Protein AF-A0A351H661-F1 (afdb_monomer_lite)

Foldseek 3Di:
DLVVLLVVCLVCLLVLLVCVVVVDDPVVVLVVSLVVQLVVLVVVLVVCCVVVVVVVCQCPPCPHPCVVPDPDPDDDDDDDPVVVVVSVVSSVVSSVSSSVSSVVVSPDHSVVSNDDDDPDDDDDDPCVPDPVLVVDDPVVNVVVVVCVSCVVVNVVVVCVVVVVVCVVCVVVVVVVVVVVVVCCVVVNVVPDPDDDDDDPPDDPVNVVVVCVVVVDDDDDDDDDDPDD

Radius of gyration: 32.1 Å; chains: 1; bounding box: 62×50×89 Å

Structure (mmCIF, N/CA/C/O backbone):
data_AF-A0A351H661-F1
#
_entry.id   AF-A0A351H661-F1
#
loop_
_atom_site.group_PDB
_atom_site.id
_atom_site.type_symbol
_atom_site.label_atom_id
_atom_site.label_alt_id
_atom_site.label_comp_id
_atom_site.label_asym_id
_atom_site.label_entity_id
_atom_site.label_seq_id
_atom_site.pdbx_PDB_ins_code
_atom_site.Cartn_x
_atom_site.Cartn_y
_atom_site.Cartn_z
_atom_site.occupancy
_atom_site.B_iso_or_equiv
_atom_site.auth_seq_id
_atom_site.auth_comp_id
_atom_site.auth_asym_id
_atom_site.auth_atom_id
_atom_site.pdbx_PDB_model_num
ATOM 1 N N . MET A 1 1 ? -5.269 0.370 7.945 1.00 73.12 1 MET A N 1
ATOM 2 C CA . MET A 1 1 ? -6.307 1.104 8.710 1.00 73.12 1 MET A CA 1
ATOM 3 C C . MET A 1 1 ? -6.992 0.280 9.794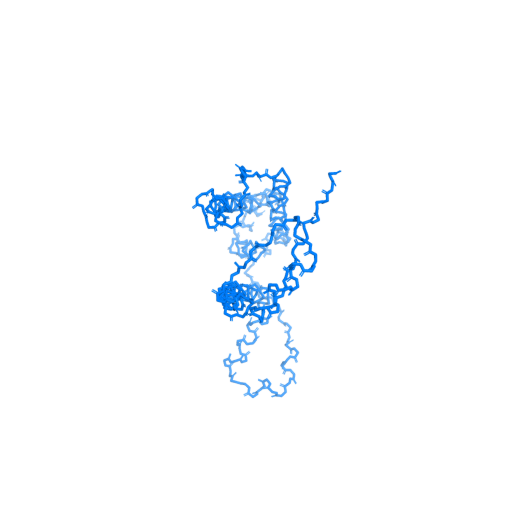 1.00 73.12 1 MET A C 1
ATOM 5 O O . MET A 1 1 ? -7.023 0.756 10.919 1.00 73.12 1 MET A O 1
ATOM 9 N N . VAL A 1 2 ? -7.521 -0.919 9.503 1.00 76.25 2 VAL A N 1
ATOM 10 C CA . VAL A 1 2 ? -8.306 -1.725 10.471 1.00 76.25 2 VAL A CA 1
ATOM 11 C C . VAL A 1 2 ? -7.595 -1.917 11.813 1.00 76.25 2 VAL A C 1
ATOM 13 O O . VAL A 1 2 ? -8.147 -1.603 12.859 1.00 76.25 2 VAL A O 1
ATOM 16 N N . THR A 1 3 ? -6.348 -2.386 11.793 1.00 81.00 3 THR A N 1
ATOM 17 C CA . THR A 1 3 ? -5.556 -2.655 13.004 1.00 81.00 3 THR A CA 1
ATOM 18 C C . THR A 1 3 ? -5.261 -1.388 13.805 1.00 81.00 3 THR A C 1
ATOM 20 O O . THR A 1 3 ? -5.405 -1.388 15.026 1.00 81.00 3 THR A O 1
ATOM 23 N N . THR A 1 4 ? -4.893 -0.296 13.132 1.00 83.94 4 THR A N 1
ATOM 24 C CA . THR A 1 4 ? -4.601 0.998 13.764 1.00 83.94 4 THR A CA 1
ATOM 25 C C . THR A 1 4 ? -5.845 1.614 14.394 1.00 83.94 4 THR A C 1
ATOM 27 O O . THR A 1 4 ? -5.800 1.988 15.563 1.00 83.94 4 THR A O 1
ATOM 30 N N . MET A 1 5 ? -6.960 1.660 13.658 1.00 82.56 5 MET A N 1
ATOM 31 C CA . MET A 1 5 ? -8.230 2.197 14.155 1.00 82.56 5 MET A CA 1
ATOM 32 C C . MET A 1 5 ? -8.756 1.361 15.314 1.00 82.56 5 MET A C 1
ATOM 34 O O . MET A 1 5 ? -9.083 1.921 16.351 1.00 82.56 5 MET A O 1
ATOM 38 N N . HIS A 1 6 ? -8.719 0.031 15.199 1.00 80.38 6 HIS A N 1
ATOM 39 C CA . HIS A 1 6 ? -9.067 -0.872 16.295 1.00 80.38 6 HIS A CA 1
ATOM 40 C C . HIS A 1 6 ? -8.193 -0.642 17.537 1.00 80.38 6 HIS A C 1
ATOM 42 O O . HIS A 1 6 ? -8.681 -0.724 18.662 1.00 80.38 6 HIS A O 1
ATOM 48 N N . ARG A 1 7 ? -6.889 -0.378 17.373 1.00 81.56 7 ARG A N 1
ATOM 49 C CA . ARG A 1 7 ? -5.994 -0.093 18.504 1.00 81.56 7 ARG A CA 1
ATOM 50 C C . ARG A 1 7 ? -6.305 1.260 19.143 1.00 81.56 7 ARG A C 1
ATOM 52 O O . ARG A 1 7 ? -6.274 1.350 20.365 1.00 81.56 7 ARG A O 1
ATOM 59 N N . LEU A 1 8 ? -6.591 2.282 18.337 1.00 84.50 8 LEU A N 1
ATOM 60 C CA . LEU A 1 8 ? -6.957 3.619 18.808 1.00 84.50 8 LEU A CA 1
ATOM 61 C C . LEU A 1 8 ? -8.250 3.565 19.631 1.00 84.50 8 LEU A C 1
ATOM 63 O O . LEU A 1 8 ? -8.256 3.943 20.797 1.00 84.50 8 LEU A O 1
ATOM 67 N N . THR A 1 9 ? -9.306 2.970 19.078 1.00 79.25 9 THR A N 1
ATOM 68 C CA . THR A 1 9 ? -10.595 2.833 19.768 1.00 79.25 9 THR A CA 1
ATOM 69 C C . THR A 1 9 ? -10.528 1.907 20.980 1.00 79.25 9 THR A C 1
ATOM 71 O O . THR A 1 9 ? -11.265 2.109 21.938 1.00 79.25 9 THR A O 1
ATOM 74 N N . ALA A 1 10 ? -9.642 0.902 20.981 1.00 80.56 10 ALA A N 1
ATOM 75 C CA . ALA A 1 10 ? -9.405 0.074 22.164 1.00 80.56 10 ALA A CA 1
ATOM 76 C C . ALA A 1 10 ? -8.718 0.854 23.296 1.00 80.56 10 ALA A C 1
ATOM 78 O O . ALA A 1 10 ? -9.047 0.637 24.460 1.00 80.56 10 ALA A O 1
ATOM 79 N N . LYS A 1 11 ? -7.781 1.756 22.968 1.00 84.62 11 LYS A N 1
ATOM 80 C CA . LYS A 1 11 ? -7.125 2.629 23.954 1.00 84.62 11 LYS A CA 1
ATOM 81 C C . LYS A 1 11 ? -8.099 3.648 24.543 1.00 84.62 11 LYS A C 1
ATOM 83 O O . LYS A 1 11 ? -8.102 3.853 25.748 1.00 84.62 11 LYS A O 1
ATOM 88 N N . GLU A 1 12 ? -8.958 4.222 23.710 1.00 85.31 12 GLU A N 1
ATOM 89 C CA . GLU A 1 12 ? -9.943 5.236 24.114 1.00 85.31 12 GLU A CA 1
ATOM 90 C C . GLU A 1 12 ? -11.306 4.636 24.495 1.00 85.31 12 GLU A C 1
ATOM 92 O O . GLU A 1 12 ? -12.313 5.335 24.604 1.00 85.31 12 GLU A O 1
ATOM 97 N N . LYS A 1 13 ? -11.364 3.321 24.738 1.00 83.31 13 LYS A N 1
ATOM 98 C CA . LYS A 1 13 ? -12.604 2.600 25.061 1.00 83.31 13 LYS A CA 1
ATOM 99 C C . LYS A 1 13 ? -13.326 3.201 26.275 1.00 83.31 13 LYS A C 1
ATOM 101 O O . LYS A 1 13 ? -14.553 3.296 26.270 1.00 83.31 13 LYS A O 1
ATOM 106 N N . THR A 1 14 ? -12.575 3.633 27.288 1.00 83.38 14 THR A N 1
ATOM 107 C CA . THR A 1 14 ? -13.109 4.286 28.493 1.00 83.38 14 THR A CA 1
ATOM 108 C C . THR A 1 14 ? -13.746 5.637 28.173 1.00 83.38 14 THR A C 1
ATOM 110 O O . THR A 1 14 ? -14.872 5.877 28.594 1.00 83.38 14 THR A O 1
ATOM 113 N N . GLN A 1 15 ? -13.091 6.472 27.360 1.00 85.69 15 GLN A N 1
ATOM 114 C CA . GLN A 1 15 ? -13.620 7.765 26.901 1.00 85.69 15 GLN A CA 1
ATOM 115 C C . GLN A 1 15 ? -14.884 7.595 26.044 1.00 85.69 15 GLN A C 1
ATOM 117 O O . GLN A 1 15 ? -15.864 8.320 26.195 1.00 85.69 15 GLN A O 1
ATOM 122 N N . ILE A 1 16 ? -14.916 6.582 25.175 1.00 85.50 16 ILE A N 1
ATOM 123 C CA . ILE A 1 16 ? -16.121 6.239 24.407 1.00 85.50 16 ILE A CA 1
ATOM 124 C C . ILE A 1 16 ? -17.261 5.815 25.349 1.00 85.50 16 ILE A C 1
ATOM 126 O O . ILE A 1 16 ? -18.422 6.162 25.119 1.00 85.50 16 ILE A O 1
ATOM 130 N N . GLY A 1 17 ? -16.941 5.073 26.413 1.00 84.31 17 GLY A N 1
ATOM 131 C CA . GLY A 1 17 ? -17.889 4.657 27.446 1.00 84.31 17 GLY A CA 1
ATOM 132 C C . GLY A 1 17 ? -18.476 5.827 28.236 1.00 84.31 17 GLY A C 1
ATOM 133 O O . GLY A 1 17 ? -19.692 5.874 28.418 1.00 84.31 17 GLY A O 1
ATOM 134 N N . THR A 1 18 ? -17.651 6.798 28.636 1.00 87.31 18 THR A N 1
ATOM 135 C CA . THR A 1 18 ? -18.116 8.002 29.344 1.00 87.31 18 THR A CA 1
ATOM 136 C C . THR A 1 18 ? -18.993 8.877 28.453 1.00 87.31 18 THR A C 1
ATOM 138 O O . THR A 1 18 ? -20.062 9.301 28.882 1.00 87.31 18 THR A O 1
ATOM 141 N N . LEU A 1 19 ? -18.627 9.070 27.180 1.00 87.38 19 LEU A N 1
ATOM 142 C CA . LEU A 1 19 ? -19.461 9.796 26.215 1.00 87.38 19 LEU A CA 1
ATOM 143 C C . LEU A 1 19 ? -20.825 9.119 26.008 1.00 87.38 19 LEU A C 1
ATOM 145 O O . LEU A 1 19 ? -21.852 9.795 25.964 1.00 87.38 19 LEU A O 1
ATOM 149 N N . LYS A 1 20 ? -20.869 7.783 25.922 1.00 85.75 20 LYS A N 1
ATOM 150 C CA . LYS A 1 20 ? -22.145 7.051 25.872 1.00 85.75 20 LYS A CA 1
ATOM 151 C C . LYS A 1 20 ? -22.964 7.231 27.155 1.00 85.75 20 LYS A C 1
ATOM 153 O O . LYS A 1 20 ? -24.177 7.386 27.059 1.00 85.75 20 LYS A O 1
ATOM 158 N N . ALA A 1 21 ? -22.323 7.225 28.327 1.00 85.62 21 ALA A N 1
ATOM 159 C CA . ALA A 1 21 ? -22.991 7.428 29.616 1.00 85.62 21 ALA A CA 1
ATOM 160 C C . ALA A 1 21 ? -23.582 8.843 29.759 1.00 85.62 21 ALA A C 1
ATOM 162 O O . ALA A 1 21 ? -24.661 9.000 30.316 1.00 85.62 21 ALA A O 1
ATOM 163 N N . LEU A 1 22 ? -22.932 9.850 29.169 1.00 87.94 22 LEU A N 1
ATOM 164 C CA . LEU A 1 22 ? -23.426 11.230 29.077 1.00 87.94 22 LEU A CA 1
ATOM 165 C C . LEU A 1 22 ? -24.569 11.418 28.054 1.00 87.94 22 LEU A C 1
ATOM 167 O O . LEU A 1 22 ? -25.022 12.538 27.838 1.00 87.94 22 LEU A O 1
ATOM 171 N N . GLY A 1 23 ? -25.034 10.352 27.390 1.00 86.06 23 GLY A N 1
ATOM 172 C CA . GLY A 1 23 ? -26.170 10.406 26.461 1.00 86.06 23 GLY A CA 1
ATOM 173 C C . GLY A 1 23 ? -25.817 10.780 25.017 1.00 86.06 23 GLY A C 1
ATOM 174 O O . GLY A 1 23 ? -26.710 11.044 24.205 1.00 86.06 23 GLY A O 1
ATOM 175 N N . PHE A 1 24 ? -24.535 10.784 24.633 1.00 87.50 24 PHE A N 1
ATOM 176 C CA . PHE A 1 24 ? -24.161 11.046 23.243 1.00 87.50 24 PHE A CA 1
ATOM 177 C C . PHE A 1 24 ? -24.613 9.917 22.304 1.00 87.50 24 PHE A C 1
ATOM 179 O O . PHE A 1 24 ? -24.328 8.737 22.506 1.00 87.50 24 PHE A O 1
ATOM 186 N N . LYS A 1 25 ? -25.266 10.290 21.194 1.00 86.44 25 LYS A N 1
ATOM 187 C CA . LYS A 1 25 ? -25.684 9.338 20.152 1.00 86.44 25 LYS A CA 1
ATOM 188 C C . LYS A 1 25 ? -24.466 8.655 19.516 1.00 86.44 25 LYS A C 1
ATOM 190 O O . LYS A 1 25 ? -23.540 9.331 19.061 1.00 86.44 25 LYS A O 1
ATOM 195 N N . ASN A 1 26 ? -24.542 7.334 19.326 1.00 83.75 26 ASN A N 1
ATOM 196 C CA . ASN A 1 26 ? -23.504 6.525 18.664 1.00 83.75 26 ASN A CA 1
ATOM 197 C C . ASN A 1 26 ? -23.056 7.092 17.303 1.00 83.75 26 ASN A C 1
ATOM 199 O O . ASN A 1 26 ? -21.885 6.990 16.951 1.00 83.75 26 ASN A O 1
ATOM 203 N N . ARG A 1 27 ? -23.962 7.729 16.543 1.00 86.31 27 ARG A N 1
ATOM 204 C CA . ARG A 1 27 ? -23.646 8.345 15.241 1.00 86.31 27 ARG A CA 1
ATOM 205 C C . ARG A 1 27 ? -22.672 9.525 15.358 1.00 86.31 27 ARG A C 1
ATOM 207 O O . ARG A 1 27 ? -21.851 9.704 14.463 1.00 86.31 27 ARG A O 1
ATOM 214 N N . ARG A 1 28 ? -22.736 10.313 16.440 1.00 87.56 28 ARG A N 1
ATOM 215 C CA . ARG A 1 28 ? -21.825 11.451 16.658 1.00 87.56 28 ARG A CA 1
ATOM 216 C C . ARG A 1 28 ? -20.415 10.958 16.979 1.00 87.56 28 ARG A C 1
ATOM 218 O O . ARG A 1 28 ? -19.464 11.424 16.361 1.00 87.56 28 ARG A O 1
ATOM 225 N N . ILE A 1 29 ? -20.311 9.956 17.853 1.00 86.06 29 ILE A N 1
ATOM 226 C CA . ILE A 1 29 ? -19.042 9.295 18.192 1.00 86.06 29 ILE A CA 1
ATOM 227 C C . ILE A 1 29 ? -18.433 8.662 16.932 1.00 86.06 29 ILE A C 1
ATOM 229 O O . ILE A 1 29 ? -17.284 8.920 16.591 1.00 86.06 29 ILE A O 1
ATOM 233 N N . LEU A 1 30 ? -19.232 7.911 16.169 1.00 87.19 30 LEU A N 1
ATOM 234 C CA . LEU A 1 30 ? -18.791 7.278 14.926 1.00 87.19 30 LEU A CA 1
ATOM 235 C C . LEU A 1 30 ? -18.264 8.291 13.899 1.00 87.19 30 LEU A C 1
ATOM 237 O O . LEU A 1 30 ? -17.230 8.038 13.286 1.00 87.19 30 LEU A O 1
ATOM 241 N N . ARG A 1 31 ? -18.931 9.442 13.729 1.00 88.56 31 ARG A N 1
ATOM 242 C CA . ARG A 1 31 ? -18.478 10.506 12.816 1.00 88.56 31 ARG A CA 1
ATOM 243 C C . ARG A 1 31 ? -17.127 11.085 13.244 1.00 88.56 31 ARG A C 1
ATOM 245 O O . ARG A 1 31 ? -16.269 11.241 12.386 1.00 88.56 31 ARG A O 1
ATOM 252 N N . HIS A 1 32 ? -16.931 11.338 14.538 1.00 89.00 32 HIS A N 1
ATOM 253 C CA . HIS A 1 32 ? -15.673 11.867 15.075 1.00 89.00 32 HIS A CA 1
ATOM 254 C C . HIS A 1 32 ? -14.493 10.907 14.845 1.00 89.00 32 HIS A C 1
ATOM 256 O O . HIS A 1 32 ? -13.457 11.287 14.302 1.00 89.00 32 HIS A O 1
ATOM 262 N N . TYR A 1 33 ? -14.674 9.621 15.145 1.00 85.38 33 TYR A N 1
ATOM 263 C CA . TYR A 1 33 ? -13.626 8.626 14.905 1.00 85.38 33 TYR A CA 1
ATOM 264 C C . TYR A 1 33 ? -13.387 8.347 13.414 1.00 85.38 33 TYR A C 1
ATOM 266 O O . TYR A 1 33 ? -12.253 8.122 12.997 1.00 85.38 33 TYR A O 1
ATOM 274 N N . THR A 1 34 ? -14.429 8.415 12.582 1.00 86.75 34 THR A N 1
ATOM 275 C CA . THR A 1 34 ? -14.283 8.255 11.125 1.00 86.75 34 THR A CA 1
ATOM 276 C C . THR A 1 34 ? -13.572 9.457 10.491 1.00 86.75 34 THR A C 1
ATOM 278 O O . THR A 1 34 ? -12.811 9.268 9.543 1.00 86.75 34 THR A O 1
ATOM 281 N N . SER A 1 35 ? -13.732 10.680 11.023 1.00 87.88 35 SER A N 1
ATOM 282 C CA . SER A 1 35 ? -12.999 11.849 10.511 1.00 87.88 35 SER A CA 1
ATOM 283 C C . SER A 1 35 ? -11.484 11.738 10.685 1.00 87.88 35 SER A C 1
ATOM 285 O O . SER A 1 35 ? -10.756 12.208 9.814 1.00 87.88 35 SER A O 1
ATOM 287 N N . TYR A 1 36 ? -10.993 11.042 11.719 1.00 87.38 36 TYR A N 1
ATOM 288 C CA . TYR A 1 36 ? -9.559 10.746 11.835 1.00 87.38 36 TYR A CA 1
ATOM 289 C C . TYR A 1 36 ? -9.061 9.886 10.672 1.00 87.38 36 TYR A C 1
ATOM 291 O O . TYR A 1 36 ? -8.030 10.190 10.075 1.00 87.38 36 TYR A O 1
ATOM 299 N N . ALA A 1 37 ? -9.804 8.835 10.310 1.00 86.25 37 ALA A N 1
ATOM 300 C CA . ALA A 1 37 ? -9.464 8.004 9.157 1.00 86.25 37 ALA A CA 1
ATOM 301 C C . ALA A 1 37 ? -9.456 8.825 7.858 1.00 86.25 37 ALA A C 1
ATOM 303 O O . ALA A 1 37 ? -8.543 8.685 7.048 1.00 86.25 37 ALA A O 1
ATOM 304 N N . PHE A 1 38 ? -10.430 9.719 7.685 1.00 89.25 38 PHE A N 1
ATOM 305 C CA . PHE A 1 38 ? -10.513 10.585 6.511 1.00 89.25 38 PHE A CA 1
ATOM 306 C C . PHE A 1 38 ? -9.339 11.562 6.401 1.00 89.25 38 PHE A C 1
ATOM 308 O O . PHE A 1 38 ? -8.723 11.630 5.341 1.00 89.25 38 PHE A O 1
ATOM 315 N N . MET A 1 39 ? -8.971 12.256 7.486 1.00 90.56 39 MET A N 1
ATOM 316 C CA . MET A 1 39 ? -7.829 13.179 7.460 1.00 90.56 39 MET A CA 1
ATOM 317 C C . MET A 1 39 ? -6.519 12.462 7.135 1.00 90.56 39 MET A C 1
ATOM 319 O O . MET A 1 39 ? -5.754 12.942 6.304 1.00 90.56 39 MET A O 1
ATOM 323 N N . ILE A 1 40 ? -6.283 11.290 7.734 1.00 89.12 40 ILE A N 1
ATOM 324 C CA . ILE A 1 40 ? -5.094 10.479 7.435 1.00 89.12 40 ILE A CA 1
ATOM 325 C C . ILE A 1 40 ? -5.093 10.046 5.962 1.00 89.12 40 ILE A C 1
ATOM 327 O O . ILE A 1 40 ? -4.041 10.048 5.328 1.00 89.12 40 ILE A O 1
ATOM 331 N N . GLY A 1 41 ? -6.263 9.700 5.411 1.00 88.88 41 GLY A N 1
ATOM 332 C CA . GLY A 1 41 ? -6.422 9.384 3.993 1.00 88.88 41 GLY A CA 1
ATOM 333 C C . GLY A 1 41 ? -6.016 10.549 3.090 1.00 88.88 41 GLY A C 1
ATOM 334 O O . GLY A 1 41 ? -5.180 10.362 2.215 1.00 88.88 41 GLY A O 1
ATOM 335 N N . ILE A 1 42 ? -6.537 11.753 3.346 1.00 91.31 42 ILE A N 1
ATOM 336 C CA . ILE A 1 42 ? -6.218 12.955 2.558 1.00 91.31 42 ILE A CA 1
ATOM 337 C C . ILE A 1 42 ? -4.724 13.281 2.614 1.00 91.31 42 ILE A C 1
ATOM 339 O O . ILE A 1 42 ? -4.105 13.474 1.571 1.00 91.31 42 ILE A O 1
ATOM 343 N N . LEU A 1 43 ? -4.140 13.323 3.815 1.00 92.88 43 LEU A N 1
ATOM 344 C CA . LEU A 1 43 ? -2.715 13.612 3.996 1.00 92.88 43 LEU A CA 1
ATOM 345 C C . LEU A 1 43 ? -1.836 12.582 3.281 1.00 92.88 43 LEU A C 1
ATOM 347 O O . LEU A 1 43 ? -0.889 12.953 2.592 1.00 92.88 43 LEU A O 1
ATOM 351 N N . GLY A 1 44 ? -2.173 11.295 3.402 1.00 90.19 44 GLY A N 1
ATOM 352 C CA . GLY A 1 44 ? -1.456 10.225 2.713 1.00 90.19 44 GLY A CA 1
ATOM 353 C C . GLY A 1 44 ? -1.538 10.353 1.193 1.00 90.19 44 GLY A C 1
ATOM 354 O O . GLY A 1 44 ? -0.523 10.215 0.515 1.00 90.19 44 GLY A O 1
ATOM 355 N N . THR A 1 45 ? -2.719 10.669 0.655 1.00 90.12 45 THR A N 1
ATOM 356 C CA . THR A 1 45 ? -2.900 10.898 -0.782 1.00 90.12 45 THR A CA 1
ATOM 357 C C . THR A 1 45 ? -2.117 12.119 -1.261 1.00 90.12 45 THR A C 1
ATOM 359 O O . THR A 1 45 ? -1.424 12.019 -2.266 1.00 90.12 45 THR A O 1
ATOM 362 N N . ALA A 1 46 ? -2.154 13.240 -0.536 1.00 91.31 46 ALA A N 1
ATOM 363 C CA . ALA A 1 46 ? -1.419 14.451 -0.906 1.00 91.31 46 ALA A CA 1
ATOM 364 C C . ALA A 1 46 ? 0.100 14.210 -0.974 1.00 91.31 46 ALA A C 1
ATOM 366 O O . ALA A 1 46 ? 0.738 14.550 -1.969 1.00 91.31 46 ALA A O 1
ATOM 367 N N . ILE A 1 47 ? 0.667 13.555 0.046 1.00 93.88 47 ILE A N 1
ATOM 368 C CA . ILE A 1 47 ? 2.095 13.204 0.074 1.00 93.88 47 ILE A CA 1
ATOM 369 C C . ILE A 1 47 ? 2.429 12.202 -1.039 1.00 93.88 47 ILE A C 1
ATOM 371 O O . ILE A 1 47 ? 3.445 12.346 -1.715 1.00 93.88 47 ILE A O 1
ATOM 375 N N . GLY A 1 48 ? 1.562 11.210 -1.263 1.00 90.19 48 GLY A N 1
ATOM 376 C CA . GLY A 1 48 ? 1.739 10.210 -2.315 1.00 90.19 48 GLY A CA 1
ATOM 377 C C . GLY A 1 48 ? 1.757 10.813 -3.720 1.00 90.19 48 GLY A C 1
ATOM 378 O O . GLY A 1 48 ? 2.610 10.442 -4.520 1.00 90.19 48 GLY A O 1
ATOM 379 N N . ILE A 1 49 ? 0.870 11.772 -4.006 1.00 88.88 49 ILE A N 1
ATOM 380 C CA . ILE A 1 49 ? 0.861 12.509 -5.279 1.00 88.88 49 ILE A CA 1
ATOM 381 C C . ILE A 1 49 ? 2.154 13.306 -5.426 1.00 88.88 49 ILE A C 1
ATOM 383 O O . ILE A 1 49 ? 2.795 13.221 -6.470 1.00 88.88 49 ILE A O 1
ATOM 387 N N . GLY A 1 50 ? 2.553 14.045 -4.386 1.00 89.88 50 GLY A N 1
ATOM 388 C CA . GLY A 1 50 ? 3.769 14.854 -4.426 1.00 89.88 50 GLY A CA 1
ATOM 389 C C . GLY A 1 50 ? 5.005 14.013 -4.743 1.00 89.88 50 GLY A C 1
ATOM 390 O O . GLY A 1 50 ? 5.749 14.330 -5.669 1.00 89.88 50 GLY A O 1
ATOM 391 N N . LEU A 1 51 ? 5.189 12.894 -4.037 1.00 91.25 51 LEU A N 1
ATOM 392 C CA . LEU A 1 51 ? 6.311 11.985 -4.279 1.00 91.25 51 LEU A CA 1
ATOM 393 C C . LEU A 1 51 ? 6.207 11.277 -5.635 1.00 91.25 51 LEU A C 1
ATOM 395 O O . LEU A 1 51 ? 7.191 11.228 -6.368 1.00 91.25 51 LEU A O 1
ATOM 399 N N . GLY A 1 52 ? 5.028 10.767 -5.994 1.00 87.12 52 GLY A N 1
ATOM 400 C CA . GLY A 1 52 ? 4.815 10.053 -7.254 1.00 87.12 52 GLY A CA 1
ATOM 401 C C . GLY A 1 52 ? 5.060 10.933 -8.478 1.00 87.12 52 GLY A C 1
ATOM 402 O O . GLY A 1 52 ? 5.765 10.521 -9.395 1.00 87.12 52 GLY A O 1
ATOM 403 N N . TYR A 1 53 ? 4.546 12.165 -8.467 1.00 85.50 53 TYR A N 1
ATOM 404 C CA . TYR A 1 53 ? 4.769 13.123 -9.548 1.00 85.50 53 TYR A CA 1
ATOM 405 C C . TYR A 1 53 ? 6.235 13.562 -9.622 1.00 85.50 53 TYR A C 1
ATOM 407 O O . TYR A 1 53 ? 6.786 13.649 -10.713 1.00 85.50 53 TYR A O 1
ATOM 415 N N . SER A 1 54 ? 6.891 13.768 -8.475 1.00 85.75 54 SER A N 1
ATOM 416 C CA . SER A 1 54 ? 8.316 14.131 -8.433 1.00 85.75 54 SER A CA 1
ATOM 417 C C . SER A 1 54 ? 9.202 13.040 -9.042 1.00 85.75 54 SER A C 1
ATOM 419 O O . SER A 1 54 ? 10.085 13.339 -9.842 1.00 85.75 54 SER A O 1
ATOM 421 N N . VAL A 1 55 ? 8.941 11.770 -8.713 1.00 84.81 55 VAL A N 1
ATOM 422 C CA . VAL A 1 55 ? 9.674 10.626 -9.280 1.00 84.81 55 VAL A CA 1
ATOM 423 C C . VAL A 1 55 ? 9.382 10.474 -10.773 1.00 84.81 55 VAL A C 1
ATOM 425 O O . VAL A 1 55 ? 10.309 10.295 -11.559 1.00 84.81 55 VAL A O 1
ATOM 428 N N . ALA A 1 56 ? 8.116 10.585 -11.182 1.00 80.56 56 ALA A N 1
ATOM 429 C CA . ALA A 1 56 ? 7.739 10.496 -12.590 1.00 80.56 56 ALA A CA 1
ATOM 430 C C . ALA A 1 56 ? 8.392 11.608 -13.423 1.00 80.56 56 ALA A C 1
ATOM 432 O O . ALA A 1 56 ? 8.934 11.335 -14.491 1.00 80.56 56 ALA A O 1
ATOM 433 N N . TYR A 1 57 ? 8.411 12.839 -12.906 1.00 80.06 57 TYR A N 1
ATOM 434 C CA . TYR A 1 57 ? 9.094 13.961 -13.542 1.00 80.06 57 TYR A CA 1
ATOM 435 C C . TYR A 1 57 ? 10.600 13.714 -13.664 1.00 80.06 57 TYR A C 1
ATOM 437 O O . TYR A 1 57 ? 11.170 13.999 -14.708 1.00 80.06 57 TYR A O 1
ATOM 445 N N . PHE A 1 58 ? 11.245 13.144 -12.642 1.00 77.69 58 PHE A N 1
ATOM 446 C CA . PHE A 1 58 ? 12.674 12.829 -12.693 1.00 77.69 58 PHE A CA 1
ATOM 447 C C . PHE A 1 58 ? 13.019 11.802 -13.786 1.00 77.69 58 PHE A C 1
ATOM 449 O O . PHE A 1 58 ? 14.033 11.945 -14.462 1.00 77.69 58 PHE A O 1
ATOM 456 N N . ILE A 1 59 ? 12.168 10.790 -13.983 1.00 73.56 59 ILE A N 1
ATOM 457 C CA . ILE A 1 59 ? 12.389 9.723 -14.975 1.00 73.56 59 ILE A CA 1
ATOM 458 C C . ILE A 1 59 ? 12.063 10.191 -16.403 1.00 73.56 59 ILE A C 1
ATOM 460 O O . ILE A 1 59 ? 12.816 9.891 -17.326 1.00 73.56 59 ILE A O 1
ATOM 464 N N . MET A 1 60 ? 10.947 10.906 -16.592 1.00 68.75 60 MET A N 1
ATOM 465 C CA . MET A 1 60 ? 10.432 11.320 -17.910 1.00 68.75 60 MET A CA 1
ATOM 466 C C . MET A 1 60 ? 10.908 12.706 -18.373 1.00 68.75 60 MET A C 1
ATOM 468 O O . MET A 1 60 ? 10.435 13.197 -19.396 1.00 68.75 60 MET A O 1
ATOM 472 N N . ASN A 1 61 ? 11.804 13.370 -17.641 1.00 66.19 61 ASN A N 1
ATOM 473 C CA . ASN A 1 61 ? 12.375 14.637 -18.096 1.00 66.19 61 ASN A CA 1
ATOM 474 C C . ASN A 1 61 ? 13.117 14.419 -19.437 1.00 66.19 61 ASN A C 1
ATOM 476 O O . ASN A 1 61 ? 13.833 13.425 -19.547 1.00 66.19 61 ASN A O 1
ATOM 480 N N . PRO A 1 62 ? 13.010 15.327 -20.428 1.00 58.28 62 PRO A N 1
ATOM 481 C CA . PRO A 1 62 ? 13.827 15.299 -21.648 1.00 58.28 62 PRO A CA 1
ATOM 482 C C . PRO A 1 62 ? 15.341 15.158 -21.408 1.00 58.28 62 PRO A C 1
ATOM 484 O O . PRO A 1 62 ? 16.036 14.561 -22.219 1.00 58.28 62 PRO A O 1
ATOM 487 N N . ASN A 1 63 ? 15.842 15.639 -20.263 1.00 57.69 63 ASN A N 1
ATOM 488 C CA . ASN A 1 63 ? 17.238 15.470 -19.826 1.00 57.69 63 ASN A CA 1
ATOM 489 C C . ASN A 1 63 ? 17.451 14.272 -18.869 1.00 57.69 63 ASN A C 1
ATOM 491 O O . ASN A 1 63 ? 18.487 14.170 -18.213 1.00 57.69 63 ASN A O 1
ATOM 495 N N . GLY A 1 64 ? 16.437 13.426 -18.690 1.00 59.28 64 GLY A N 1
ATOM 496 C CA . GLY A 1 64 ? 16.438 12.269 -17.798 1.00 59.28 64 GLY A CA 1
ATOM 497 C C . GLY A 1 64 ? 16.985 11.004 -18.460 1.00 59.28 64 GLY A C 1
ATOM 498 O O . GLY A 1 64 ? 17.282 10.965 -19.651 1.00 59.28 64 GLY A O 1
ATOM 499 N N . THR A 1 65 ? 17.073 9.926 -17.681 1.00 58.38 65 THR A N 1
ATOM 500 C CA . THR A 1 65 ? 17.654 8.632 -18.086 1.00 58.38 65 THR A CA 1
ATOM 501 C C . THR A 1 65 ? 16.955 7.941 -19.259 1.00 58.38 65 THR A C 1
ATOM 503 O O . THR A 1 65 ? 17.561 7.078 -19.885 1.00 58.38 65 THR A O 1
ATOM 506 N N . MET A 1 66 ? 15.699 8.285 -19.560 1.00 58.91 66 MET A N 1
ATOM 507 C CA . MET A 1 66 ? 14.953 7.716 -20.692 1.00 58.91 66 MET A CA 1
ATOM 508 C C . MET A 1 66 ? 15.043 8.552 -21.976 1.00 58.91 66 MET A C 1
ATOM 510 O O . MET A 1 66 ? 14.808 8.006 -23.051 1.00 58.91 66 MET A O 1
ATOM 514 N N . GLY A 1 67 ? 15.436 9.831 -21.892 1.00 56.31 67 GLY A N 1
ATOM 515 C CA . GLY A 1 67 ? 15.618 10.697 -23.067 1.00 56.31 67 GLY A CA 1
ATOM 516 C C . GLY A 1 67 ? 16.754 10.237 -23.988 1.00 56.31 67 GLY A C 1
ATOM 517 O O . GLY A 1 67 ? 16.749 10.530 -25.174 1.00 56.31 67 GLY A O 1
ATOM 518 N N . THR A 1 68 ? 17.695 9.446 -23.466 1.00 58.50 68 THR A N 1
ATOM 519 C CA . THR A 1 68 ? 18.765 8.800 -24.243 1.00 58.50 68 THR A CA 1
ATOM 520 C C . THR A 1 68 ? 18.332 7.533 -24.985 1.00 58.50 68 THR A C 1
ATOM 522 O O . THR A 1 68 ? 19.057 7.094 -25.870 1.00 58.50 68 THR A O 1
ATOM 525 N N . TYR A 1 69 ? 17.198 6.918 -24.622 1.00 58.81 69 TYR A N 1
ATOM 526 C CA . TYR A 1 69 ? 16.736 5.648 -25.210 1.00 58.81 69 TYR A CA 1
ATOM 527 C C . TYR A 1 69 ? 15.524 5.808 -26.134 1.00 58.81 69 TYR A C 1
ATOM 529 O O . TYR A 1 69 ? 15.366 5.016 -27.059 1.00 58.81 69 TYR A O 1
ATOM 537 N N . PHE A 1 70 ? 14.671 6.808 -25.894 1.00 61.34 70 PHE A N 1
ATOM 538 C CA . PHE A 1 70 ? 13.481 7.070 -26.701 1.00 61.34 70 PHE A CA 1
ATOM 539 C C . PHE A 1 70 ? 13.566 8.446 -27.356 1.00 61.34 70 PHE A C 1
ATOM 541 O O . PHE A 1 70 ? 13.435 9.466 -26.682 1.00 61.34 70 PHE A O 1
ATOM 548 N N . ASP A 1 71 ? 13.728 8.462 -28.677 1.00 57.62 71 ASP A N 1
ATOM 549 C CA . ASP A 1 71 ? 13.701 9.685 -29.477 1.00 57.62 71 ASP A CA 1
ATOM 550 C C . ASP A 1 71 ? 12.240 10.043 -29.808 1.00 57.62 71 ASP A C 1
ATOM 552 O O . ASP A 1 71 ? 11.698 9.688 -30.855 1.00 57.62 71 ASP A O 1
ATOM 556 N N . MET A 1 72 ? 11.543 10.650 -28.841 1.00 58.12 72 MET A N 1
ATOM 557 C CA . MET A 1 72 ? 10.196 11.197 -29.036 1.00 58.12 72 MET A CA 1
ATOM 558 C C . MET A 1 72 ? 10.247 12.730 -28.979 1.00 58.12 72 MET A C 1
ATOM 560 O O . MET A 1 72 ? 10.655 13.281 -27.956 1.00 58.12 72 MET A O 1
ATOM 564 N N . PRO A 1 73 ? 9.774 13.441 -30.022 1.00 59.28 73 PRO A N 1
ATOM 565 C CA . PRO A 1 73 ? 9.969 14.887 -30.160 1.00 59.28 73 PRO A CA 1
ATOM 566 C C . PRO A 1 73 ? 9.238 15.730 -29.098 1.00 59.28 73 PRO A C 1
ATOM 568 O O . PRO A 1 73 ? 9.595 16.886 -28.876 1.00 59.28 73 PRO A O 1
ATOM 571 N N . TYR A 1 74 ? 8.221 15.179 -28.426 1.00 61.94 74 TYR A N 1
ATOM 572 C CA . TYR A 1 74 ? 7.505 15.836 -27.328 1.00 61.94 74 TYR A CA 1
ATOM 573 C C . TYR A 1 74 ? 6.819 14.801 -26.429 1.00 61.94 74 TYR A C 1
ATOM 575 O O . TYR A 1 74 ? 5.894 14.105 -26.848 1.00 61.94 74 TYR A O 1
ATOM 583 N N . TRP A 1 75 ? 7.226 14.738 -25.159 1.00 65.31 75 TRP A N 1
ATOM 584 C CA . TRP A 1 75 ? 6.553 13.937 -24.137 1.00 65.31 75 TRP A CA 1
ATOM 585 C C . TRP A 1 75 ? 6.226 14.794 -22.917 1.00 65.31 75 TRP A C 1
ATOM 587 O O . TRP A 1 75 ? 7.099 15.380 -22.280 1.00 65.31 75 TRP A O 1
ATOM 597 N N . HIS A 1 76 ? 4.936 14.874 -22.594 1.00 66.06 76 HIS A N 1
ATOM 598 C CA . HIS A 1 76 ? 4.437 15.589 -21.427 1.00 66.06 76 HIS A CA 1
ATOM 599 C C . HIS A 1 76 ? 3.822 14.600 -20.447 1.00 66.06 76 HIS A C 1
ATOM 601 O O . HIS A 1 76 ? 3.026 13.738 -20.825 1.00 66.06 76 HIS A O 1
ATOM 607 N N . LEU A 1 77 ? 4.154 14.758 -19.166 1.00 68.44 77 LEU A N 1
ATOM 608 C CA . LEU A 1 77 ? 3.558 13.971 -18.098 1.00 68.44 77 LEU A CA 1
ATOM 609 C C . LEU A 1 77 ? 2.080 14.362 -17.954 1.00 68.44 77 LEU A C 1
ATOM 611 O O . LEU A 1 77 ? 1.732 15.350 -17.311 1.00 68.44 77 LEU A O 1
ATOM 615 N N . LYS A 1 78 ? 1.197 13.596 -18.596 1.00 74.44 78 LYS A N 1
ATOM 616 C CA . LYS A 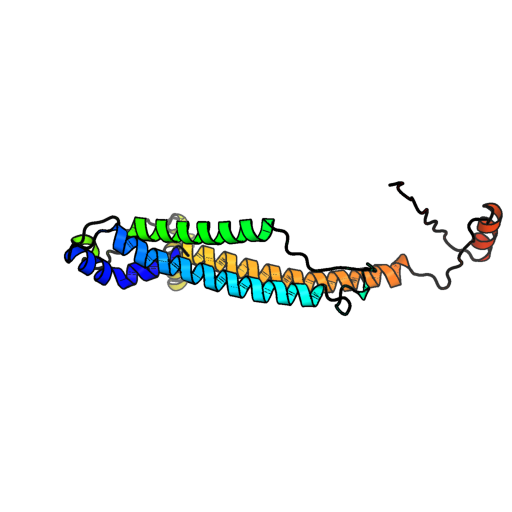1 78 ? -0.248 13.807 -18.528 1.00 74.44 78 LYS A CA 1
ATOM 617 C C . LYS A 1 78 ? -0.833 12.932 -17.432 1.00 74.44 78 LYS A C 1
ATOM 619 O O . LYS A 1 78 ? -0.705 11.714 -17.472 1.00 74.44 78 LYS A O 1
ATOM 624 N N . MET A 1 79 ? -1.529 13.548 -16.482 1.00 73.06 79 MET A N 1
ATOM 625 C CA . MET A 1 79 ? -2.326 12.819 -15.501 1.00 73.06 79 MET A CA 1
ATOM 626 C C . MET A 1 79 ? -3.713 12.534 -16.102 1.00 73.06 79 MET A C 1
ATOM 628 O O . MET A 1 79 ? -4.509 13.466 -16.248 1.00 73.06 79 MET A O 1
ATOM 632 N N . PRO A 1 80 ? -4.033 11.286 -16.493 1.00 80.19 80 PRO A N 1
ATOM 633 C CA . PRO A 1 80 ? -5.346 10.978 -17.043 1.00 80.19 80 PRO A CA 1
ATOM 634 C C . PRO A 1 80 ? -6.425 11.138 -15.963 1.00 80.19 80 PRO A C 1
ATOM 636 O O . PRO A 1 80 ? -6.211 10.803 -14.797 1.00 80.19 80 PRO A O 1
ATOM 639 N N . GLY A 1 81 ? -7.619 11.604 -16.346 1.00 82.06 81 GLY A N 1
ATOM 640 C CA . GLY A 1 81 ? -8.727 11.857 -15.409 1.00 82.06 81 GLY A CA 1
ATOM 641 C C . GLY A 1 81 ? -9.158 10.627 -14.593 1.00 82.06 81 GLY A C 1
ATOM 642 O O . GLY A 1 81 ? -9.624 10.765 -13.463 1.00 82.06 81 GLY A O 1
ATOM 643 N N . PHE A 1 82 ? -8.912 9.416 -15.105 1.00 87.44 82 PHE A N 1
ATOM 644 C CA . PHE A 1 82 ? -9.124 8.165 -14.372 1.00 87.44 82 PHE A CA 1
ATOM 645 C C . PHE A 1 82 ? -8.311 8.087 -13.066 1.00 87.44 82 PHE A C 1
ATOM 647 O O . PHE A 1 82 ? -8.807 7.558 -12.073 1.00 87.44 82 PHE A O 1
ATOM 654 N N . CYS A 1 83 ? -7.111 8.677 -13.004 1.00 84.50 83 CYS A N 1
ATOM 655 C CA . CYS A 1 83 ? -6.314 8.699 -11.774 1.00 84.50 83 CYS A CA 1
ATOM 656 C C . CYS A 1 83 ? -7.031 9.436 -10.636 1.00 84.50 83 CYS A C 1
ATOM 658 O O . CYS A 1 83 ? -6.959 9.005 -9.488 1.00 84.50 83 CYS A O 1
ATOM 660 N N . ILE A 1 84 ? -7.773 10.504 -10.941 1.00 85.00 84 ILE A N 1
ATOM 661 C CA . ILE A 1 84 ? -8.557 11.246 -9.943 1.00 85.00 84 ILE A CA 1
ATOM 662 C C . ILE A 1 84 ? -9.676 10.364 -9.381 1.00 85.00 84 ILE A C 1
ATOM 664 O O . ILE A 1 84 ? -9.875 10.319 -8.165 1.00 85.00 84 ILE A O 1
ATOM 668 N N . ILE A 1 85 ? -10.348 9.601 -10.247 1.00 88.31 85 ILE A N 1
ATOM 669 C CA . ILE A 1 85 ? -11.401 8.656 -9.855 1.00 88.31 85 ILE A CA 1
ATOM 670 C C . ILE A 1 85 ? -10.828 7.564 -8.945 1.00 88.31 85 ILE A C 1
ATOM 672 O O . ILE A 1 85 ? -11.399 7.276 -7.894 1.00 88.31 85 ILE A O 1
ATOM 676 N N . VAL A 1 86 ? -9.673 6.995 -9.299 1.00 88.94 86 VAL A N 1
ATOM 677 C CA . VAL A 1 86 ? -8.998 5.971 -8.486 1.00 88.94 86 VAL A CA 1
ATOM 678 C C . VAL A 1 86 ? -8.590 6.523 -7.121 1.00 88.94 86 VAL A C 1
ATOM 680 O O . VAL A 1 86 ? -8.820 5.871 -6.104 1.00 88.94 86 VAL A O 1
ATOM 683 N N . MET A 1 87 ? -8.042 7.738 -7.056 1.00 86.56 87 MET A N 1
ATOM 684 C CA . MET A 1 87 ? -7.682 8.370 -5.782 1.00 86.56 87 MET A CA 1
ATOM 685 C C . MET A 1 87 ? -8.904 8.602 -4.891 1.00 86.56 87 MET A C 1
ATOM 687 O O . MET A 1 87 ? -8.875 8.266 -3.705 1.00 86.56 87 MET A O 1
ATOM 691 N N . ALA A 1 88 ? -9.993 9.125 -5.460 1.00 89.38 88 ALA A N 1
ATOM 692 C CA . ALA A 1 88 ? -11.246 9.297 -4.738 1.00 89.38 88 ALA A CA 1
ATOM 693 C C . ALA A 1 88 ? -11.776 7.947 -4.227 1.00 89.38 88 ALA A C 1
ATOM 695 O O . ALA A 1 88 ? -12.134 7.828 -3.054 1.00 89.38 88 ALA A O 1
ATOM 696 N N . ALA A 1 89 ? -11.744 6.906 -5.066 1.00 91.56 89 ALA A N 1
ATOM 697 C CA . ALA A 1 89 ? -12.148 5.556 -4.691 1.00 91.56 89 ALA A CA 1
ATOM 698 C C . ALA A 1 89 ? -11.301 4.995 -3.537 1.00 91.56 89 ALA A C 1
ATOM 700 O O . ALA A 1 89 ? -11.854 4.422 -2.598 1.00 91.56 89 ALA A O 1
ATOM 701 N N . ILE A 1 90 ? -9.981 5.212 -3.544 1.00 89.69 90 ILE A N 1
ATOM 702 C CA . ILE A 1 90 ? -9.083 4.792 -2.458 1.00 89.69 90 ILE A CA 1
ATOM 703 C C . ILE A 1 90 ? -9.440 5.500 -1.147 1.00 89.69 90 ILE A C 1
ATOM 705 O O . ILE A 1 90 ? -9.556 4.842 -0.112 1.00 89.69 90 ILE A O 1
ATOM 709 N N . ILE A 1 91 ? -9.661 6.819 -1.165 1.00 90.56 91 ILE A N 1
ATOM 710 C CA . ILE A 1 91 ? -10.039 7.578 0.039 1.00 90.56 91 ILE A CA 1
ATOM 711 C C . ILE A 1 91 ? -11.390 7.091 0.585 1.00 90.56 91 ILE A C 1
ATOM 713 O O . ILE A 1 91 ? -11.534 6.876 1.795 1.00 90.56 91 ILE A O 1
ATOM 717 N N . VAL A 1 92 ? -12.373 6.868 -0.291 1.00 90.88 92 VAL A N 1
ATOM 718 C CA . VAL A 1 92 ? -13.691 6.330 0.084 1.00 90.88 92 VAL A CA 1
ATOM 719 C C . VAL A 1 92 ? -13.556 4.929 0.680 1.00 90.88 92 VAL A C 1
ATOM 721 O O . VAL A 1 92 ? -14.132 4.640 1.726 1.00 90.88 92 VAL A O 1
ATOM 724 N N . LEU A 1 93 ? -12.747 4.063 0.080 1.00 90.25 93 LEU A N 1
ATOM 725 C CA . LEU A 1 93 ? -12.544 2.701 0.560 1.00 90.25 93 LEU A CA 1
ATOM 726 C C . LEU A 1 93 ? -11.827 2.681 1.919 1.00 90.25 93 LEU A C 1
ATOM 728 O O . LEU A 1 93 ? -12.253 1.977 2.836 1.00 90.25 93 LEU A O 1
ATOM 732 N N . LEU A 1 94 ? -10.788 3.500 2.099 1.00 87.94 94 LEU A N 1
ATOM 733 C CA . LEU A 1 94 ? -10.084 3.639 3.375 1.00 87.94 94 LEU A CA 1
ATOM 734 C C . LEU A 1 94 ? -11.009 4.158 4.480 1.00 87.94 94 LEU A C 1
ATOM 736 O O . LEU A 1 94 ? -11.069 3.572 5.566 1.00 87.94 94 LEU A O 1
ATOM 740 N N . THR A 1 95 ? -11.774 5.216 4.204 1.00 88.50 95 THR A N 1
ATOM 741 C CA . THR A 1 95 ? -12.751 5.741 5.167 1.00 88.50 95 THR A CA 1
ATOM 742 C C . THR A 1 95 ? -13.850 4.743 5.483 1.00 88.50 95 THR A C 1
ATOM 744 O O . THR A 1 95 ? -14.208 4.601 6.651 1.00 88.50 95 THR A O 1
ATOM 747 N N . PHE A 1 96 ? -14.341 4.000 4.491 1.00 88.62 96 PHE A N 1
ATOM 748 C CA . PHE A 1 96 ? -15.346 2.961 4.684 1.00 88.62 96 PHE A CA 1
ATOM 749 C C . PHE A 1 96 ? -14.838 1.829 5.585 1.00 88.62 96 PHE A C 1
ATOM 751 O O . PHE A 1 96 ? -15.530 1.408 6.514 1.00 88.62 96 PHE A O 1
ATOM 758 N N . ILE A 1 97 ? -13.596 1.384 5.386 1.00 85.50 97 ILE A N 1
ATOM 759 C CA . ILE A 1 97 ? -12.949 0.383 6.242 1.00 85.50 97 ILE A CA 1
ATOM 760 C C . ILE A 1 97 ? -12.775 0.914 7.675 1.00 85.50 97 ILE A C 1
ATOM 762 O O . ILE A 1 97 ? -13.037 0.192 8.642 1.00 85.50 97 ILE A O 1
ATOM 766 N N . GLY A 1 98 ? -12.358 2.175 7.830 1.00 84.19 98 GLY A N 1
ATOM 767 C CA . GLY A 1 98 ? -12.268 2.839 9.133 1.00 84.19 98 GLY A CA 1
ATOM 768 C C . GLY A 1 98 ? -13.627 2.907 9.834 1.00 84.19 98 GLY A C 1
ATOM 769 O O . GLY A 1 98 ? -13.757 2.493 10.988 1.00 84.19 98 GLY A O 1
ATOM 770 N N . PHE A 1 99 ? -14.660 3.329 9.107 1.00 87.25 99 PHE A N 1
ATOM 771 C CA . PHE A 1 99 ? -16.041 3.384 9.573 1.00 87.25 99 PHE A CA 1
ATOM 772 C C . PHE A 1 99 ? -16.551 2.012 10.027 1.00 87.25 99 PHE A C 1
ATOM 774 O O . PHE A 1 99 ? -17.116 1.899 11.116 1.00 87.25 99 PHE A O 1
ATOM 781 N N . LEU A 1 100 ? -16.326 0.958 9.236 1.00 85.75 100 LEU A N 1
ATOM 782 C CA . LEU A 1 100 ? -16.732 -0.406 9.576 1.00 85.75 100 LEU A CA 1
ATOM 783 C C . LEU A 1 100 ? -16.055 -0.876 10.873 1.00 85.75 100 LEU A C 1
ATOM 785 O O . LEU A 1 100 ? -16.722 -1.409 11.762 1.00 85.75 100 LEU A O 1
ATOM 789 N N . SER A 1 101 ? -14.751 -0.612 11.008 1.00 82.69 101 SER A N 1
ATOM 790 C CA . SER A 1 101 ? -13.961 -0.968 12.190 1.00 82.69 101 SER A CA 1
ATOM 791 C C . SER A 1 101 ? -14.489 -0.290 13.459 1.00 82.69 101 SER A C 1
ATOM 793 O O . SER A 1 101 ? -14.669 -0.946 14.487 1.00 82.69 101 SER A O 1
ATOM 795 N N . VAL A 1 102 ? -14.783 1.013 13.398 1.00 81.38 102 VAL A N 1
ATOM 796 C CA . VAL A 1 102 ? -15.321 1.773 14.540 1.00 81.38 102 VAL A CA 1
ATOM 797 C C . VAL A 1 102 ? -16.759 1.347 14.846 1.00 81.38 102 VAL A C 1
ATOM 799 O O . VAL A 1 102 ? -17.114 1.141 16.007 1.00 81.38 102 VAL A O 1
ATOM 802 N N . LYS A 1 103 ? -17.592 1.145 13.816 1.00 83.75 103 LYS A N 1
ATOM 803 C CA . LYS A 1 103 ? -18.979 0.681 13.968 1.00 83.75 103 LYS A CA 1
ATOM 804 C C . LYS A 1 103 ? -19.036 -0.671 14.671 1.00 83.75 103 LYS A C 1
ATOM 806 O O . LYS A 1 103 ? -19.901 -0.873 15.519 1.00 83.75 103 LYS A O 1
ATOM 811 N N . GLN A 1 104 ? -18.122 -1.583 14.345 1.00 77.62 104 GLN A N 1
ATOM 812 C CA . GLN A 1 104 ? -18.045 -2.889 14.990 1.00 77.62 104 GLN A CA 1
ATOM 813 C C . GLN A 1 104 ? -17.639 -2.788 16.467 1.00 77.62 104 GLN A C 1
ATOM 815 O O . GLN A 1 104 ? -18.163 -3.550 17.273 1.00 77.62 104 GLN A O 1
ATOM 820 N N . MET A 1 105 ? -16.786 -1.828 16.839 1.00 72.69 105 MET A N 1
ATOM 821 C CA . MET A 1 105 ? -16.413 -1.577 18.240 1.00 72.69 105 MET A CA 1
ATOM 822 C C . MET A 1 105 ? -17.479 -0.844 19.056 1.00 72.69 105 MET A C 1
ATOM 824 O O . MET A 1 105 ? -17.588 -1.059 20.259 1.00 72.69 105 MET A O 1
ATOM 828 N N . LEU A 1 106 ? -18.286 0.008 18.423 1.00 76.44 106 LEU A N 1
ATOM 829 C CA . LEU A 1 106 ? -19.382 0.704 19.101 1.00 76.44 106 LEU A CA 1
ATOM 830 C C . LEU A 1 106 ? -20.580 -0.210 19.404 1.00 76.44 106 LEU A C 1
ATOM 832 O O . LEU A 1 106 ? -21.463 0.212 20.156 1.00 76.44 106 LEU A O 1
ATOM 836 N N . LYS A 1 107 ? -20.616 -1.439 18.864 1.00 71.19 107 LYS A N 1
ATOM 837 C CA . LYS A 1 107 ? -21.600 -2.465 19.235 1.00 71.19 107 LYS A CA 1
ATOM 838 C C . LYS A 1 107 ? -21.356 -2.909 20.683 1.00 71.19 107 LYS A C 1
ATOM 840 O O . LYS A 1 107 ? -20.349 -3.540 20.976 1.00 71.19 107 LYS A O 1
ATOM 845 N N . GLY A 1 108 ? -22.283 -2.563 21.572 1.00 70.44 108 GLY A N 1
ATOM 846 C CA . GLY A 1 108 ? -22.221 -2.871 23.003 1.00 70.44 108 GLY A CA 1
ATOM 847 C C . GLY A 1 108 ? -22.782 -1.737 23.859 1.00 70.44 108 GLY A C 1
ATOM 848 O O . GLY A 1 108 ? -22.917 -0.594 23.394 1.00 70.44 108 GLY A O 1
ATOM 849 N N . THR A 1 109 ? -23.116 -2.052 25.109 1.00 72.62 109 THR A N 1
ATOM 850 C CA . THR A 1 109 ? -23.658 -1.078 26.067 1.00 72.62 109 THR A CA 1
ATOM 851 C C . THR A 1 109 ? -22.553 -0.180 26.642 1.00 72.62 109 THR A C 1
ATOM 853 O O . THR A 1 109 ? -21.362 -0.469 26.506 1.00 72.62 109 THR A O 1
ATOM 856 N N . ALA A 1 110 ? -22.920 0.940 27.276 1.00 70.69 110 ALA A N 1
ATOM 857 C CA . ALA A 1 110 ? -21.953 1.802 27.970 1.00 70.69 110 ALA A CA 1
ATOM 858 C C . ALA A 1 110 ? -21.238 1.054 29.115 1.00 70.69 110 ALA A C 1
ATOM 860 O O . ALA A 1 110 ? -20.038 1.228 29.317 1.00 70.69 110 ALA A O 1
ATOM 861 N N . ALA A 1 111 ? -21.948 0.147 29.792 1.00 70.00 111 ALA A N 1
ATOM 862 C CA . ALA A 1 111 ? -21.383 -0.710 30.830 1.00 70.00 111 ALA A CA 1
ATOM 863 C C . ALA A 1 111 ? -20.296 -1.655 30.279 1.00 70.00 111 ALA A C 1
ATOM 865 O O . ALA A 1 111 ? -19.245 -1.819 30.897 1.00 70.00 111 ALA A O 1
ATOM 866 N N . ASP A 1 112 ? -20.487 -2.212 29.077 1.00 73.50 112 ASP A N 1
ATOM 867 C CA . ASP A 1 112 ? -19.470 -3.047 28.415 1.00 73.50 112 ASP A CA 1
ATOM 868 C C . ASP A 1 112 ? -18.231 -2.247 27.999 1.00 73.50 112 ASP A C 1
ATOM 870 O O . ASP A 1 112 ? -17.113 -2.778 27.960 1.00 73.50 112 ASP A O 1
ATOM 874 N N . ALA A 1 113 ? -18.423 -0.963 27.679 1.00 71.25 113 ALA A N 1
ATOM 875 C CA . ALA A 1 113 ? -17.338 -0.054 27.343 1.00 71.25 113 ALA A CA 1
ATOM 876 C C . ALA A 1 113 ? -16.450 0.235 28.569 1.00 71.25 113 ALA A C 1
ATOM 878 O O . ALA A 1 113 ? -15.225 0.212 28.453 1.00 71.25 113 ALA A O 1
ATOM 879 N N . LEU A 1 114 ? -17.075 0.427 29.736 1.00 74.81 114 LEU A N 1
ATOM 880 C CA . LEU A 1 114 ? -16.414 0.732 31.009 1.00 74.81 114 LEU A CA 1
ATOM 881 C C . LEU A 1 114 ? -15.775 -0.490 31.685 1.00 74.81 114 LEU A C 1
ATOM 883 O O . LEU A 1 114 ? -14.849 -0.332 32.477 1.00 74.81 114 LEU A O 1
ATOM 887 N N . ARG A 1 115 ? -16.212 -1.714 31.360 1.00 74.44 115 ARG A N 1
ATOM 888 C CA . ARG A 1 115 ? -15.555 -2.930 31.861 1.00 74.44 115 ARG A CA 1
ATOM 889 C C . ARG A 1 115 ? -14.116 -3.051 31.332 1.00 74.44 115 ARG A C 1
ATOM 891 O O . ARG A 1 115 ? -13.894 -2.849 30.123 1.00 74.44 115 ARG A O 1
ATOM 898 N N . PRO A 1 116 ? -13.153 -3.451 32.193 1.00 65.56 116 PRO A N 1
ATOM 899 C CA . PRO A 1 116 ? -11.783 -3.714 31.774 1.00 65.56 116 PRO A CA 1
ATOM 900 C C . PRO A 1 116 ? -11.778 -4.755 30.653 1.00 65.56 116 PRO A C 1
ATOM 902 O O . PRO A 1 116 ? -12.606 -5.668 30.618 1.00 65.56 116 PRO A O 1
ATOM 905 N N . TYR A 1 117 ? -10.889 -4.560 29.680 1.00 64.81 117 TYR A N 1
ATOM 906 C CA . TYR A 1 117 ? -10.831 -5.379 28.474 1.00 64.81 117 TYR A CA 1
ATOM 907 C C . TYR A 1 117 ? -10.660 -6.860 28.835 1.00 64.81 117 TYR A C 1
ATOM 909 O O . TYR A 1 117 ? -9.608 -7.275 29.319 1.00 64.81 117 TYR A O 1
ATOM 917 N N . THR A 1 118 ? -11.690 -7.668 28.582 1.00 61.62 118 THR A N 1
ATOM 918 C CA . THR A 1 118 ? -11.614 -9.116 28.756 1.00 61.62 118 THR A CA 1
ATOM 919 C C . THR A 1 118 ? -10.799 -9.713 27.607 1.00 61.62 118 THR A C 1
ATOM 921 O O . THR A 1 118 ? -11.145 -9.524 26.435 1.00 61.62 118 THR A O 1
ATOM 924 N N . PRO A 1 119 ? -9.692 -10.424 27.893 1.00 61.41 119 PRO A N 1
ATOM 925 C CA . PRO A 1 119 ? -8.888 -11.030 26.846 1.00 61.41 119 PRO A CA 1
ATOM 926 C C . PRO A 1 119 ? -9.727 -12.053 26.070 1.00 61.41 119 PRO A C 1
ATOM 928 O O . PRO A 1 119 ? -10.467 -12.856 26.636 1.00 61.41 119 PRO A O 1
ATOM 931 N N . LYS A 1 120 ? -9.621 -12.006 24.740 1.00 62.53 120 LYS A N 1
ATOM 932 C CA . LYS A 1 120 ? -10.359 -12.884 23.825 1.00 62.53 120 LYS A CA 1
ATOM 933 C C . LYS A 1 120 ? -10.034 -14.354 24.146 1.00 62.53 120 LYS A C 1
ATOM 935 O O . LYS A 1 120 ? -8.857 -14.712 24.184 1.00 62.53 120 LYS A O 1
ATOM 940 N N . LYS A 1 121 ? -11.057 -15.196 24.365 1.00 56.38 121 LYS A N 1
ATOM 941 C CA . LYS A 1 121 ? -10.886 -16.637 24.647 1.00 56.38 121 LYS A CA 1
ATOM 942 C C . LYS A 1 121 ? -10.066 -17.296 23.529 1.00 56.38 121 LYS A C 1
ATOM 944 O O . LYS A 1 121 ? -10.434 -17.202 22.356 1.00 56.38 121 LYS A O 1
ATOM 949 N N . MET A 1 122 ? -8.949 -17.927 23.890 1.00 57.59 122 MET A N 1
ATOM 950 C CA . MET A 1 122 ? -8.045 -18.578 22.939 1.00 57.59 122 MET A CA 1
ATOM 951 C C . MET A 1 122 ? -8.536 -19.985 22.600 1.00 57.59 122 MET A C 1
ATOM 953 O O . MET A 1 122 ? -8.962 -20.728 23.480 1.00 57.59 122 MET A O 1
ATOM 957 N N . LYS A 1 123 ? -8.450 -20.353 21.319 1.00 61.69 123 LYS A N 1
ATOM 958 C CA . LYS A 1 123 ? -8.595 -21.746 20.885 1.00 61.69 123 LYS A CA 1
ATOM 959 C C . LYS A 1 123 ? -7.207 -22.404 20.895 1.00 61.69 123 LYS A C 1
ATOM 961 O O . LYS A 1 123 ? -6.265 -21.744 20.448 1.00 61.69 123 LYS A O 1
ATOM 966 N N . PRO A 1 124 ? -7.070 -23.650 21.382 1.00 59.84 124 PRO A N 1
ATOM 967 C CA . PRO A 1 124 ? -5.803 -24.372 21.331 1.00 59.84 124 PRO A CA 1
ATOM 968 C C . PRO A 1 124 ? -5.343 -24.566 19.882 1.00 59.84 124 PRO A C 1
ATOM 970 O O . PRO A 1 124 ? -6.153 -24.627 18.950 1.00 59.84 124 PRO A O 1
ATOM 973 N N . LEU A 1 125 ? -4.028 -24.623 19.695 1.00 64.31 125 LEU A N 1
ATOM 974 C CA . LEU A 1 125 ? -3.396 -24.769 18.387 1.00 64.31 125 LEU A CA 1
ATOM 975 C C . LEU A 1 125 ? -3.579 -26.198 17.861 1.00 64.31 125 LEU A C 1
ATOM 977 O O . LEU A 1 125 ? -3.403 -27.157 18.601 1.00 64.31 125 LEU A O 1
ATOM 981 N N . ALA A 1 126 ? -3.813 -26.373 16.557 1.00 63.72 126 ALA A N 1
ATOM 982 C CA . ALA A 1 126 ? -3.734 -27.707 15.947 1.00 63.72 126 ALA A CA 1
ATOM 983 C C . ALA A 1 126 ? -2.310 -28.298 16.048 1.00 63.72 126 ALA A C 1
ATOM 985 O O . ALA A 1 126 ? -2.149 -29.498 16.238 1.00 63.72 126 ALA A O 1
ATOM 986 N N . ILE A 1 127 ? -1.288 -27.434 16.009 1.00 64.44 127 ILE A N 1
ATOM 987 C CA . ILE A 1 127 ? 0.138 -27.789 16.111 1.00 64.44 127 ILE A CA 1
ATOM 988 C C . ILE A 1 127 ? 0.520 -28.239 17.536 1.00 64.44 127 ILE A C 1
ATOM 990 O O . ILE A 1 127 ? 1.464 -29.006 17.699 1.00 64.44 127 ILE A O 1
ATOM 994 N N . GLU A 1 128 ? -0.245 -27.852 18.568 1.00 65.25 128 GLU A N 1
ATOM 995 C CA . GLU A 1 128 ? -0.039 -28.339 19.945 1.00 65.25 128 GLU A CA 1
ATOM 996 C C . GLU A 1 128 ? -0.312 -29.843 20.085 1.00 65.25 128 GLU A C 1
ATOM 998 O O . GLU A 1 128 ? 0.140 -30.448 21.050 1.00 65.25 128 GLU A O 1
ATOM 1003 N N . LYS A 1 129 ? -1.014 -30.466 19.127 1.00 64.06 129 LYS A N 1
ATOM 1004 C CA . LYS A 1 129 ? -1.280 -31.912 19.141 1.00 64.06 129 LYS A CA 1
ATOM 1005 C C . LYS A 1 129 ? -0.107 -32.753 18.621 1.00 64.06 129 LYS A C 1
ATOM 1007 O O . LYS A 1 129 ? -0.124 -33.972 18.771 1.00 64.06 129 LYS A O 1
ATOM 1012 N N . THR A 1 130 ? 0.911 -32.138 18.015 1.00 78.06 130 THR A N 1
ATOM 1013 C CA . THR A 1 130 ? 2.030 -32.861 17.397 1.00 78.06 130 THR A CA 1
ATOM 1014 C C . THR A 1 130 ? 3.194 -33.016 18.380 1.00 78.06 130 THR A C 1
ATOM 1016 O O . THR A 1 130 ? 3.669 -32.037 18.954 1.00 78.06 130 THR A O 1
ATOM 1019 N N . LYS A 1 131 ? 3.741 -34.235 18.524 1.00 66.94 131 LYS A N 1
ATOM 1020 C CA . LYS A 1 131 ? 4.879 -34.536 19.427 1.00 66.94 131 LYS A CA 1
ATOM 1021 C C . LYS A 1 131 ? 6.126 -33.667 19.174 1.00 66.94 131 LYS A C 1
ATOM 1023 O O . LYS A 1 131 ? 6.882 -33.403 20.105 1.00 66.94 131 LYS A O 1
ATOM 1028 N N . ALA A 1 132 ? 6.324 -33.182 17.946 1.00 70.31 132 ALA A N 1
ATOM 1029 C CA . ALA A 1 132 ? 7.420 -32.276 17.589 1.00 70.31 132 ALA A CA 1
ATOM 1030 C C . ALA A 1 132 ? 7.343 -30.915 18.311 1.00 70.31 132 ALA A C 1
ATOM 1032 O O . ALA A 1 132 ? 8.375 -30.336 18.636 1.00 70.31 132 ALA A O 1
ATOM 1033 N N . PHE A 1 133 ? 6.139 -30.431 18.639 1.00 70.31 133 PHE A N 1
ATOM 1034 C CA . PHE A 1 133 ? 5.953 -29.144 19.313 1.00 70.31 133 PHE A CA 1
ATOM 1035 C C . PHE A 1 133 ? 6.436 -29.171 20.770 1.00 70.31 133 PHE A C 1
ATOM 1037 O O . PHE A 1 133 ? 6.928 -28.169 21.284 1.00 70.31 133 PHE A O 1
ATOM 1044 N N . HIS A 1 134 ? 6.375 -30.336 21.423 1.00 70.44 134 HIS A N 1
ATOM 1045 C CA . HIS A 1 134 ? 6.884 -30.522 22.784 1.00 70.44 134 HIS A CA 1
ATOM 1046 C C . HIS A 1 134 ? 8.415 -30.615 22.860 1.00 70.44 134 HIS A C 1
ATOM 1048 O O . HIS A 1 134 ? 8.969 -30.340 23.923 1.00 70.44 134 HIS A O 1
ATOM 1054 N N . LYS A 1 135 ? 9.097 -30.936 21.748 1.00 78.44 135 LYS A N 1
ATOM 1055 C CA . LYS A 1 135 ? 10.569 -30.945 21.662 1.00 78.44 135 LYS A CA 1
ATOM 1056 C C . LYS A 1 135 ? 11.181 -29.547 21.499 1.00 78.44 135 LYS A C 1
ATOM 1058 O O . LYS A 1 135 ? 12.377 -29.382 21.702 1.00 78.44 135 LYS A O 1
ATOM 1063 N N . LEU A 1 136 ? 10.384 -28.541 21.136 1.00 78.06 136 LEU A N 1
ATOM 1064 C CA . LEU A 1 136 ? 10.861 -27.168 20.959 1.00 78.06 136 LEU A CA 1
ATOM 1065 C C . LEU A 1 136 ? 11.155 -26.487 22.306 1.00 78.06 136 LEU A C 1
ATOM 1067 O O . LEU A 1 136 ? 10.515 -26.778 23.322 1.00 78.06 136 LEU A O 1
ATOM 1071 N N . SER A 1 137 ? 12.088 -25.531 22.316 1.00 81.19 137 SER A N 1
ATOM 1072 C CA . SER A 1 137 ? 12.388 -24.722 23.506 1.00 81.19 137 SER A CA 1
ATOM 1073 C C . SER A 1 137 ? 11.138 -23.976 24.007 1.00 81.19 137 SER A C 1
ATOM 1075 O O . SER A 1 137 ? 10.210 -23.698 23.238 1.00 81.19 137 SER A O 1
ATOM 1077 N N . PHE A 1 138 ? 11.092 -23.645 25.301 1.00 82.25 138 PHE A N 1
ATOM 1078 C CA . PHE A 1 138 ? 9.973 -22.895 25.886 1.00 82.25 138 PHE A CA 1
ATOM 1079 C C . PHE A 1 138 ? 9.740 -21.556 25.163 1.00 82.25 138 PHE A C 1
ATOM 1081 O O . PHE A 1 138 ? 8.598 -21.218 24.849 1.00 82.25 138 PHE A O 1
ATOM 1088 N N . GLY A 1 139 ? 10.819 -20.850 24.807 1.00 82.94 139 GLY A N 1
ATOM 1089 C CA . GLY A 1 139 ? 10.748 -19.592 24.060 1.00 82.94 139 GLY A CA 1
ATOM 1090 C C . GLY A 1 139 ? 10.138 -19.762 22.667 1.00 82.94 139 GLY A C 1
ATOM 1091 O O . GLY A 1 139 ? 9.238 -19.015 22.291 1.00 82.94 139 GLY A O 1
ATOM 1092 N N . THR A 1 140 ? 10.542 -20.794 21.919 1.00 83.69 140 THR A N 1
ATOM 1093 C CA . THR A 1 140 ? 9.995 -21.067 20.578 1.00 83.69 140 THR A CA 1
ATOM 1094 C C . THR A 1 140 ? 8.507 -21.414 20.634 1.00 83.69 140 THR A C 1
ATOM 1096 O O . THR A 1 140 ? 7.723 -20.912 19.825 1.00 83.69 140 THR A O 1
ATOM 1099 N N . ARG A 1 141 ? 8.092 -22.222 21.620 1.00 82.31 141 ARG A N 1
ATOM 1100 C CA . ARG A 1 141 ? 6.675 -22.546 21.846 1.00 82.31 141 ARG A CA 1
ATOM 1101 C C . ARG A 1 141 ? 5.857 -21.294 22.149 1.00 82.31 141 ARG A C 1
ATOM 1103 O O . ARG A 1 141 ? 4.763 -21.137 21.611 1.00 82.31 141 ARG A O 1
ATOM 1110 N N . TRP A 1 142 ? 6.382 -20.399 22.984 1.00 80.94 142 TRP A N 1
ATOM 1111 C CA . TRP A 1 142 ? 5.692 -19.162 23.342 1.00 80.94 142 TRP A CA 1
ATOM 1112 C C . TRP A 1 142 ? 5.590 -18.198 22.152 1.00 80.94 142 TRP A C 1
ATOM 1114 O O . TRP A 1 142 ? 4.507 -17.684 21.876 1.00 80.94 142 TRP A O 1
ATOM 1124 N N . ASN A 1 143 ? 6.660 -18.060 21.363 1.00 83.56 143 ASN A N 1
ATOM 1125 C CA . ASN A 1 143 ? 6.668 -17.246 20.144 1.00 83.56 143 ASN A CA 1
ATOM 1126 C C . ASN A 1 143 ? 5.679 -17.762 19.086 1.00 83.56 143 ASN A C 1
ATOM 1128 O O . ASN A 1 143 ? 4.941 -16.972 18.499 1.00 83.56 143 ASN A O 1
ATOM 1132 N N . MET A 1 144 ? 5.593 -19.081 18.869 1.00 81.12 144 MET A N 1
ATOM 1133 C CA . MET A 1 144 ? 4.597 -19.658 17.952 1.00 81.12 144 MET A CA 1
ATOM 1134 C C . MET A 1 144 ? 3.158 -19.388 18.416 1.00 81.12 144 MET A C 1
ATOM 1136 O O . MET A 1 144 ? 2.291 -19.072 17.595 1.00 81.12 144 MET A O 1
ATOM 1140 N N . ARG A 1 145 ? 2.898 -19.457 19.729 1.00 78.38 145 ARG A N 1
ATOM 1141 C CA . ARG A 1 145 ? 1.587 -19.101 20.297 1.00 78.38 145 ARG A CA 1
ATOM 1142 C C . ARG A 1 145 ? 1.282 -17.613 20.117 1.00 78.38 145 ARG A C 1
ATOM 1144 O O . ARG A 1 145 ? 0.150 -17.286 19.766 1.00 78.38 145 ARG A O 1
ATOM 1151 N N . ASP A 1 146 ? 2.263 -16.727 20.283 1.00 80.69 146 ASP A N 1
ATOM 1152 C CA . ASP A 1 146 ? 2.083 -15.281 20.096 1.00 80.69 146 ASP A CA 1
ATOM 1153 C C . ASP A 1 146 ? 1.806 -14.903 18.629 1.00 80.69 146 ASP A C 1
ATOM 1155 O O . ASP A 1 146 ? 0.856 -14.171 18.331 1.00 80.69 146 ASP A O 1
ATOM 1159 N N . ILE A 1 147 ? 2.537 -15.507 17.686 1.00 81.81 147 ILE A N 1
ATOM 1160 C CA . ILE A 1 147 ? 2.290 -15.352 16.244 1.00 81.81 147 ILE A CA 1
ATOM 1161 C C . ILE A 1 147 ? 0.852 -15.756 15.891 1.00 81.81 147 ILE A C 1
ATOM 1163 O O . ILE A 1 147 ? 0.145 -15.051 15.165 1.00 81.81 147 ILE A O 1
ATOM 1167 N N . MET A 1 148 ? 0.374 -16.870 16.443 1.00 77.00 148 MET A N 1
ATOM 1168 C CA . MET A 1 148 ? -0.986 -17.339 16.193 1.00 77.00 148 MET A CA 1
ATOM 1169 C C . MET A 1 148 ? -2.065 -16.569 16.958 1.00 77.00 148 MET A C 1
ATOM 1171 O O . MET A 1 148 ? -3.213 -16.531 16.504 1.00 77.00 148 MET A O 1
ATOM 1175 N N . ARG A 1 149 ? -1.716 -15.919 18.072 1.00 75.44 149 ARG A N 1
ATOM 1176 C CA . ARG A 1 149 ? -2.590 -14.996 18.808 1.00 75.44 149 ARG A CA 1
ATOM 1177 C C . ARG A 1 149 ? -2.866 -13.731 17.999 1.00 75.44 149 ARG A C 1
ATOM 1179 O O . ARG A 1 149 ? -3.992 -13.231 18.000 1.00 75.44 149 ARG A O 1
ATOM 1186 N N . HIS A 1 150 ? -1.864 -13.235 17.278 1.00 76.00 150 HIS A N 1
ATOM 1187 C CA . HIS A 1 150 ? -1.921 -11.968 16.555 1.00 76.00 150 HIS A CA 1
ATOM 1188 C C . HIS A 1 150 ? -1.809 -12.136 15.028 1.00 76.00 150 HIS A C 1
ATOM 1190 O O . HIS A 1 150 ? -1.118 -11.363 14.371 1.00 76.00 150 HIS A O 1
ATOM 1196 N N . LYS A 1 151 ? -2.566 -13.082 14.441 1.00 77.00 151 LYS A N 1
ATOM 1197 C CA . LYS A 1 151 ? -2.511 -13.438 13.002 1.00 77.00 151 LYS A CA 1
ATOM 1198 C C . LYS A 1 151 ? -2.532 -12.242 12.047 1.00 77.00 151 LYS A C 1
ATOM 1200 O O . LYS A 1 151 ? -1.745 -12.196 11.112 1.00 77.00 151 LYS A O 1
ATOM 1205 N N . SER A 1 152 ? -3.399 -11.255 12.289 1.00 76.25 152 SER A N 1
ATOM 1206 C CA . SER A 1 152 ? -3.491 -10.060 11.437 1.00 76.25 152 SER A CA 1
ATOM 1207 C C . SER A 1 152 ? -2.229 -9.195 11.490 1.00 76.25 152 SER A C 1
ATOM 1209 O O . SER A 1 152 ? -1.856 -8.603 10.484 1.00 76.25 152 SER A O 1
ATOM 1211 N N . ARG A 1 153 ? -1.563 -9.125 12.651 1.00 79.25 153 ARG A N 1
ATOM 1212 C CA . ARG A 1 153 ? -0.303 -8.389 12.812 1.00 79.25 153 ARG A CA 1
ATOM 1213 C C . ARG A 1 153 ? 0.829 -9.125 12.105 1.00 79.25 153 ARG A C 1
ATOM 1215 O O . ARG A 1 153 ? 1.544 -8.500 11.334 1.00 79.25 153 ARG A O 1
ATOM 1222 N N . THR A 1 154 ? 0.956 -10.431 12.338 1.00 85.12 154 THR A N 1
ATOM 1223 C CA . THR A 1 154 ? 2.027 -11.235 11.738 1.00 85.12 154 THR A CA 1
ATOM 1224 C C . THR A 1 154 ? 1.890 -11.315 10.218 1.00 85.12 154 THR A C 1
ATOM 1226 O O . THR A 1 154 ? 2.882 -11.174 9.513 1.00 85.12 154 THR A O 1
ATOM 1229 N N . ALA A 1 155 ? 0.670 -11.471 9.693 1.00 85.88 155 ALA A N 1
ATOM 1230 C CA . ALA A 1 155 ? 0.431 -11.454 8.251 1.00 85.88 155 ALA A CA 1
ATOM 1231 C C . ALA A 1 155 ? 0.821 -10.103 7.628 1.00 85.88 155 ALA A C 1
ATOM 1233 O O . ALA A 1 155 ? 1.500 -10.074 6.608 1.00 85.88 155 ALA A O 1
ATOM 1234 N N . MET A 1 156 ? 0.461 -8.986 8.273 1.00 85.06 156 MET A N 1
ATOM 1235 C CA . MET A 1 156 ? 0.836 -7.647 7.808 1.00 85.06 156 MET A CA 1
ATOM 1236 C C . MET A 1 156 ? 2.359 -7.453 7.776 1.00 85.06 156 MET A C 1
ATOM 1238 O O . MET A 1 156 ? 2.876 -6.927 6.794 1.00 85.06 156 MET A O 1
ATOM 1242 N N . SER A 1 157 ? 3.084 -7.891 8.813 1.00 88.50 157 SER A N 1
ATOM 1243 C CA . SER A 1 157 ? 4.551 -7.812 8.817 1.00 88.50 157 SER A CA 1
ATOM 1244 C C . SER A 1 157 ? 5.187 -8.735 7.781 1.00 88.50 157 SER A C 1
ATOM 1246 O O . SER A 1 157 ? 6.150 -8.338 7.138 1.00 88.50 157 SER A O 1
ATOM 1248 N N . LEU A 1 158 ? 4.639 -9.938 7.584 1.00 91.94 158 LEU A N 1
ATOM 1249 C CA . LEU A 1 158 ? 5.155 -10.900 6.613 1.00 91.94 158 LEU A CA 1
ATOM 1250 C C . LEU A 1 158 ? 5.038 -10.363 5.182 1.00 91.94 158 LEU A C 1
ATOM 1252 O O . LEU A 1 158 ? 6.020 -10.373 4.450 1.00 91.94 158 LEU A O 1
ATOM 1256 N N . VAL A 1 159 ? 3.868 -9.832 4.813 1.00 91.81 159 VAL A N 1
ATOM 1257 C CA . VAL A 1 159 ? 3.656 -9.199 3.500 1.00 91.81 159 VAL A CA 1
ATOM 1258 C C . VAL A 1 159 ? 4.595 -8.006 3.310 1.00 91.81 159 VAL A C 1
ATOM 1260 O O . VAL A 1 159 ? 5.144 -7.836 2.227 1.00 91.81 159 VAL A O 1
ATOM 1263 N N . GLY A 1 160 ? 4.829 -7.212 4.360 1.00 91.88 160 GLY A N 1
ATOM 1264 C CA . GLY A 1 160 ? 5.772 -6.093 4.308 1.00 91.88 160 GLY A CA 1
ATOM 1265 C C . GLY A 1 160 ? 7.219 -6.529 4.059 1.00 91.88 160 GLY A C 1
ATOM 1266 O O . GLY A 1 160 ? 7.892 -5.941 3.218 1.00 91.88 160 GLY A O 1
ATOM 1267 N N . ILE A 1 161 ? 7.684 -7.575 4.750 1.00 94.81 161 ILE A N 1
ATOM 1268 C CA . ILE A 1 161 ? 9.038 -8.121 4.566 1.00 94.81 161 ILE A CA 1
ATOM 1269 C C . ILE A 1 161 ? 9.189 -8.679 3.153 1.00 94.81 161 ILE A C 1
ATOM 1271 O O . ILE A 1 161 ? 10.118 -8.291 2.456 1.00 94.81 161 ILE A O 1
ATOM 1275 N N . ILE A 1 162 ? 8.249 -9.519 2.711 1.00 95.81 162 ILE A N 1
ATOM 1276 C CA . ILE A 1 162 ? 8.269 -10.104 1.365 1.00 95.81 162 ILE A CA 1
ATOM 1277 C C . ILE A 1 162 ? 8.273 -9.001 0.302 1.00 95.81 162 ILE A C 1
ATOM 1279 O O . ILE A 1 162 ? 9.089 -9.042 -0.611 1.00 95.81 162 ILE A O 1
ATOM 1283 N N . GLY A 1 163 ? 7.410 -7.989 0.439 1.00 94.81 163 GLY A N 1
ATOM 1284 C CA . GLY A 1 163 ? 7.359 -6.863 -0.493 1.00 94.81 163 GLY A CA 1
ATOM 1285 C C . GLY A 1 163 ? 8.675 -6.087 -0.550 1.00 94.81 163 GLY A C 1
ATOM 1286 O O . GLY A 1 163 ? 9.163 -5.790 -1.636 1.00 94.81 163 GLY A O 1
ATOM 1287 N N . CYS A 1 164 ? 9.289 -5.818 0.604 1.00 94.69 164 CYS A N 1
ATOM 1288 C CA . CYS A 1 164 ? 10.604 -5.182 0.669 1.00 94.69 164 CYS A CA 1
ATOM 1289 C C . CYS A 1 164 ? 11.676 -6.032 -0.031 1.00 94.69 164 CYS A C 1
ATOM 1291 O O . CYS A 1 164 ? 12.420 -5.523 -0.867 1.00 94.69 164 CYS A O 1
ATOM 1293 N N . THR A 1 165 ? 11.714 -7.338 0.244 1.00 95.56 165 THR A N 1
ATOM 1294 C CA . THR A 1 165 ? 12.664 -8.262 -0.387 1.00 95.56 165 THR A CA 1
ATOM 1295 C C . THR A 1 165 ? 12.481 -8.319 -1.903 1.00 95.56 165 THR A C 1
ATOM 1297 O O . THR A 1 165 ? 13.471 -8.265 -2.623 1.00 95.56 165 THR A O 1
ATOM 1300 N N . ILE A 1 166 ? 11.240 -8.363 -2.400 1.00 95.94 166 ILE A N 1
ATOM 1301 C CA . ILE A 1 166 ? 10.951 -8.362 -3.842 1.00 95.94 166 ILE A CA 1
ATOM 1302 C C . ILE A 1 166 ? 11.464 -7.080 -4.503 1.00 95.94 166 ILE A C 1
ATOM 1304 O O . ILE A 1 166 ? 12.083 -7.159 -5.559 1.00 95.94 166 ILE A O 1
ATOM 1308 N N . LEU A 1 167 ? 11.251 -5.912 -3.889 1.00 93.94 167 LEU A N 1
ATOM 1309 C CA . LEU A 1 167 ? 11.739 -4.642 -4.438 1.00 93.94 167 LEU A CA 1
ATOM 1310 C C . LEU A 1 167 ? 13.270 -4.601 -4.516 1.00 93.94 167 LEU A C 1
ATOM 1312 O O . LEU A 1 167 ? 13.820 -4.153 -5.519 1.00 93.94 167 LEU A O 1
ATOM 1316 N N . VAL A 1 168 ? 13.957 -5.098 -3.483 1.00 95.62 168 VAL A N 1
ATOM 1317 C CA . VAL A 1 168 ? 15.427 -5.155 -3.463 1.00 95.62 168 VAL A CA 1
ATOM 1318 C C . VAL A 1 168 ? 15.952 -6.121 -4.525 1.00 95.62 168 VAL A C 1
ATOM 1320 O O . VAL A 1 168 ? 16.817 -5.745 -5.312 1.00 95.62 168 VAL A O 1
ATOM 1323 N N . VAL A 1 169 ? 15.407 -7.339 -4.587 1.00 95.75 169 VAL A N 1
ATOM 1324 C CA . VAL A 1 169 ? 15.823 -8.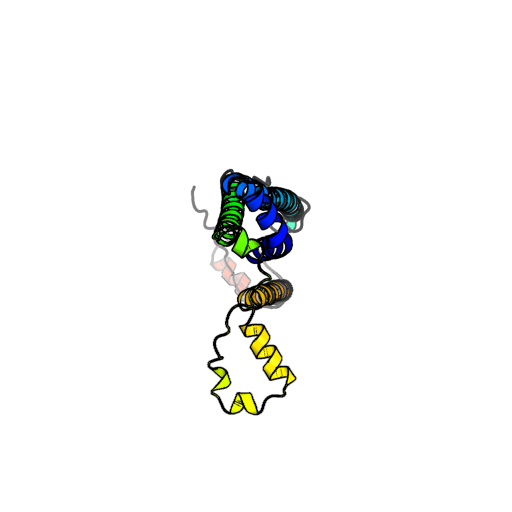352 -5.570 1.00 95.75 169 VAL A CA 1
ATOM 1325 C C . VAL A 1 169 ? 15.512 -7.897 -6.994 1.00 95.75 169 VAL A C 1
ATOM 1327 O O . VAL A 1 169 ? 16.359 -8.042 -7.864 1.00 95.75 169 VAL A O 1
ATOM 1330 N N . GLY A 1 170 ? 14.343 -7.300 -7.237 1.00 94.31 170 GLY A N 1
ATOM 1331 C CA . GLY A 1 170 ? 13.977 -6.771 -8.550 1.00 94.31 170 GLY A CA 1
ATOM 1332 C C . GLY A 1 170 ? 14.894 -5.635 -9.009 1.00 94.31 170 GLY A C 1
ATOM 1333 O O . GLY A 1 170 ? 15.284 -5.603 -10.170 1.00 94.31 170 GLY A O 1
ATOM 1334 N N . SER A 1 171 ? 15.292 -4.742 -8.098 1.00 92.19 171 SER A N 1
ATOM 1335 C CA . SER A 1 171 ? 16.230 -3.652 -8.399 1.00 92.19 171 SER A CA 1
ATOM 1336 C C . SER A 1 171 ? 17.624 -4.170 -8.773 1.00 92.19 171 SER A C 1
ATOM 1338 O O . SER A 1 171 ? 18.179 -3.783 -9.801 1.00 92.19 171 SER A O 1
ATOM 1340 N N . LEU A 1 172 ? 18.173 -5.097 -7.979 1.00 94.19 172 LEU A N 1
ATOM 1341 C CA . LEU A 1 172 ? 19.479 -5.701 -8.262 1.00 94.19 172 LEU A CA 1
ATOM 1342 C C . LEU A 1 172 ? 19.435 -6.565 -9.528 1.00 94.19 172 LEU A C 1
ATOM 1344 O O . LEU A 1 172 ? 20.289 -6.420 -10.397 1.00 94.19 172 LEU A O 1
ATOM 1348 N N . GLY A 1 173 ? 18.388 -7.377 -9.684 1.00 94.50 173 GLY A N 1
ATOM 1349 C CA . GLY A 1 173 ? 18.195 -8.225 -10.856 1.00 94.50 173 GLY A CA 1
ATOM 1350 C C . GLY A 1 173 ? 18.059 -7.428 -12.152 1.00 94.50 173 GLY A C 1
ATOM 1351 O O . GLY A 1 173 ? 18.584 -7.849 -13.177 1.00 94.50 173 GLY A O 1
ATOM 1352 N N . MET A 1 174 ? 17.424 -6.251 -12.123 1.00 92.38 174 MET A N 1
ATOM 1353 C CA . MET A 1 174 ? 17.352 -5.364 -13.289 1.00 92.38 174 MET A CA 1
ATOM 1354 C C . MET A 1 174 ? 18.734 -4.845 -13.700 1.00 92.38 174 MET A C 1
ATOM 1356 O O . MET A 1 174 ? 19.030 -4.776 -14.891 1.00 92.38 174 MET A O 1
ATOM 1360 N N . ARG A 1 175 ? 19.600 -4.528 -12.728 1.00 90.69 175 ARG A N 1
ATOM 1361 C CA . ARG A 1 175 ? 20.979 -4.102 -12.996 1.00 90.69 175 ARG A CA 1
ATOM 1362 C C . ARG A 1 175 ? 21.804 -5.227 -13.619 1.00 90.69 175 ARG A C 1
ATOM 1364 O O . ARG A 1 175 ? 22.496 -4.989 -14.604 1.00 90.69 175 ARG A O 1
ATOM 1371 N N . ASP A 1 176 ? 21.697 -6.432 -13.069 1.00 94.12 176 ASP A N 1
ATOM 1372 C CA . ASP A 1 176 ? 22.447 -7.596 -13.546 1.00 94.12 176 ASP A CA 1
ATOM 1373 C C . ASP A 1 176 ? 21.961 -8.036 -14.937 1.00 94.12 176 ASP A C 1
ATOM 1375 O O . ASP A 1 176 ? 22.768 -8.284 -15.828 1.00 94.12 176 ASP A O 1
ATOM 1379 N N . THR A 1 177 ? 20.643 -8.023 -15.167 1.00 93.56 177 THR A N 1
ATOM 1380 C CA . THR A 1 177 ? 20.053 -8.329 -16.482 1.00 93.56 177 THR A CA 1
ATOM 1381 C C . THR A 1 177 ? 20.495 -7.322 -17.542 1.00 93.56 177 THR A C 1
ATOM 1383 O O . THR A 1 177 ? 20.774 -7.713 -18.669 1.00 93.56 177 THR A O 1
ATOM 1386 N N . MET A 1 178 ? 20.587 -6.030 -17.202 1.00 91.06 178 MET A N 1
ATOM 1387 C CA . MET A 1 178 ? 21.060 -5.017 -18.150 1.00 91.06 178 MET A CA 1
ATOM 1388 C C . MET A 1 178 ? 22.545 -5.206 -18.492 1.00 91.06 178 MET A C 1
ATOM 1390 O O . MET A 1 178 ? 22.928 -5.053 -19.648 1.00 91.06 178 MET A O 1
ATOM 1394 N N . ALA A 1 179 ? 23.379 -5.572 -17.513 1.00 90.50 179 ALA A N 1
ATOM 1395 C CA . ALA A 1 179 ? 24.791 -5.866 -17.753 1.00 90.50 179 ALA A CA 1
ATOM 1396 C C . ALA A 1 179 ? 24.971 -7.082 -18.679 1.00 90.50 179 ALA A C 1
ATOM 1398 O O . ALA A 1 179 ? 25.748 -7.011 -19.629 1.00 90.50 179 ALA A O 1
ATOM 1399 N N . GLU A 1 180 ? 24.203 -8.150 -18.448 1.00 92.00 180 GLU A N 1
ATOM 1400 C CA . GLU A 1 180 ? 24.236 -9.355 -19.285 1.00 92.00 180 GLU A CA 1
ATOM 1401 C C . GLU A 1 180 ? 23.648 -9.112 -20.685 1.00 92.00 180 GLU A C 1
ATOM 1403 O O . GLU A 1 180 ? 24.122 -9.651 -21.681 1.00 92.00 180 GLU A O 1
ATOM 1408 N N . PHE A 1 181 ? 22.629 -8.256 -20.796 1.00 89.12 181 PHE A N 1
ATOM 1409 C CA . PHE A 1 181 ? 22.104 -7.843 -22.095 1.00 89.12 181 PHE A CA 1
ATOM 1410 C C . PHE A 1 181 ? 23.168 -7.108 -22.917 1.00 89.12 181 PHE A C 1
ATOM 1412 O O . PHE A 1 181 ? 23.323 -7.391 -24.103 1.00 89.12 181 PHE A O 1
ATOM 1419 N N . LEU A 1 182 ? 23.924 -6.195 -22.295 1.00 88.62 182 LEU A N 1
ATOM 1420 C CA . LEU A 1 182 ? 24.992 -5.460 -22.972 1.00 88.62 182 LEU A CA 1
ATOM 1421 C C . LEU A 1 182 ? 26.141 -6.377 -23.407 1.00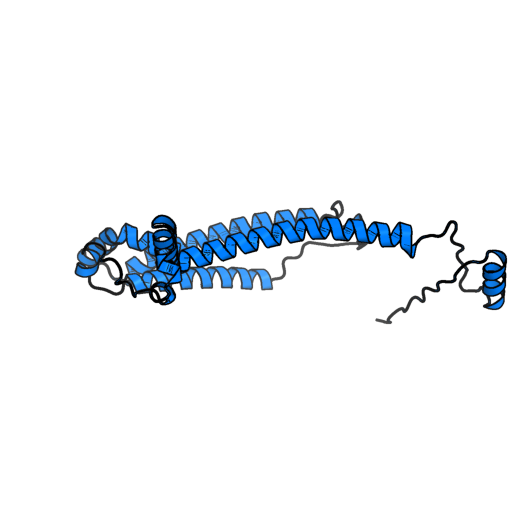 88.62 182 LEU A C 1
ATOM 1423 O O . LEU A 1 182 ? 26.602 -6.235 -24.537 1.00 88.62 182 LEU A O 1
ATOM 1427 N N . SER A 1 183 ? 26.575 -7.326 -22.570 1.00 89.88 183 SER A N 1
ATOM 1428 C CA . SER A 1 183 ? 27.622 -8.289 -22.948 1.00 89.88 183 SER A CA 1
ATOM 1429 C C . SER A 1 183 ? 27.156 -9.204 -24.083 1.00 89.88 183 SER A C 1
ATOM 1431 O O . SER A 1 183 ? 27.845 -9.347 -25.090 1.00 89.88 183 SER A O 1
ATOM 1433 N N . MET A 1 184 ? 25.942 -9.754 -24.000 1.00 90.12 184 MET A N 1
ATOM 1434 C CA . MET A 1 184 ? 25.369 -10.574 -25.070 1.00 90.12 184 MET A CA 1
ATOM 1435 C C . MET A 1 184 ? 25.220 -9.786 -26.381 1.00 90.12 184 MET A C 1
ATOM 1437 O O . MET A 1 184 ? 25.479 -10.327 -27.458 1.00 90.12 184 MET A O 1
ATOM 1441 N N . TYR A 1 185 ? 24.818 -8.515 -26.306 1.00 85.69 185 TYR A N 1
ATOM 1442 C CA . TYR A 1 185 ? 24.633 -7.662 -27.476 1.00 85.69 185 TYR A CA 1
ATOM 1443 C C . TYR A 1 185 ? 25.967 -7.269 -28.125 1.00 85.69 185 TYR A C 1
ATOM 1445 O O . TYR A 1 185 ? 26.128 -7.461 -29.329 1.00 85.69 185 TYR A O 1
ATOM 1453 N N . TYR A 1 186 ? 26.930 -6.759 -27.352 1.00 84.06 186 TYR A N 1
ATOM 1454 C CA . TYR A 1 186 ? 28.198 -6.254 -27.888 1.00 84.06 186 TYR A CA 1
ATOM 1455 C C . TYR A 1 186 ? 29.247 -7.346 -28.131 1.00 84.06 186 TYR A C 1
ATOM 1457 O O . TYR A 1 186 ? 29.859 -7.356 -29.197 1.00 84.06 186 TYR A O 1
ATOM 1465 N N . ASP A 1 187 ? 29.434 -8.282 -27.198 1.00 84.56 187 ASP A N 1
ATOM 1466 C CA . ASP A 1 187 ? 30.479 -9.314 -27.301 1.00 84.56 187 ASP A CA 1
ATOM 1467 C C . ASP A 1 187 ? 29.993 -10.577 -28.029 1.00 84.56 187 ASP A C 1
ATOM 1469 O O . ASP A 1 187 ? 30.791 -11.319 -28.610 1.00 84.56 187 ASP A O 1
ATOM 1473 N N . GLY A 1 188 ? 28.681 -10.832 -27.998 1.00 82.31 188 GLY A N 1
ATOM 1474 C CA . GLY A 1 188 ? 28.045 -11.961 -28.674 1.00 82.31 188 GLY A CA 1
ATOM 1475 C C . GLY A 1 188 ? 27.558 -11.607 -30.078 1.00 82.31 188 GLY A C 1
ATOM 1476 O O . GLY A 1 188 ? 28.129 -12.053 -31.072 1.00 82.31 188 GLY A O 1
ATOM 1477 N N . ALA A 1 189 ? 26.477 -10.829 -30.157 1.00 77.75 189 ALA A N 1
ATOM 1478 C CA . ALA A 1 189 ? 25.743 -10.587 -31.402 1.00 77.75 189 ALA A CA 1
ATOM 1479 C C . ALA A 1 189 ? 26.445 -9.606 -32.357 1.00 77.75 189 ALA A C 1
ATOM 1481 O O . ALA A 1 189 ? 26.450 -9.823 -33.567 1.00 77.75 189 ALA A O 1
ATOM 1482 N N . LEU A 1 190 ? 27.063 -8.541 -31.837 1.00 79.00 190 LEU A N 1
ATOM 1483 C CA . LEU A 1 190 ? 27.812 -7.554 -32.625 1.00 79.00 190 LEU A CA 1
ATOM 1484 C C . LEU A 1 190 ? 29.304 -7.893 -32.739 1.00 79.00 190 LEU A C 1
ATOM 1486 O O . LEU A 1 190 ? 30.141 -7.001 -32.884 1.00 79.00 190 LEU A O 1
ATOM 1490 N N . ARG A 1 191 ? 29.658 -9.181 -32.712 1.00 77.31 191 ARG A N 1
ATOM 1491 C CA . ARG A 1 191 ? 31.044 -9.637 -32.845 1.00 77.31 191 ARG A CA 1
ATOM 1492 C C . ARG A 1 191 ? 31.525 -9.574 -34.299 1.00 77.31 191 ARG A C 1
ATOM 1494 O O . ARG A 1 191 ? 31.852 -10.588 -34.908 1.00 77.31 191 ARG A O 1
ATOM 1501 N N . TYR A 1 192 ? 31.582 -8.374 -34.864 1.00 76.75 192 TYR A N 1
ATOM 1502 C CA . TYR A 1 192 ? 32.151 -8.112 -36.182 1.00 76.75 192 TYR A CA 1
ATOM 1503 C C . TYR A 1 192 ? 33.229 -7.031 -36.095 1.00 76.75 192 TYR A C 1
ATOM 1505 O O . TYR A 1 192 ? 33.109 -6.065 -35.347 1.00 76.75 192 TYR A O 1
ATOM 1513 N N . SER A 1 193 ? 34.297 -7.173 -36.885 1.00 76.31 193 SER A N 1
ATOM 1514 C CA . SER A 1 193 ? 35.368 -6.167 -36.945 1.00 76.31 193 SER A CA 1
ATOM 1515 C C . SER A 1 193 ? 35.009 -4.978 -37.841 1.00 76.31 193 SER A C 1
ATOM 1517 O O . SER A 1 193 ? 35.591 -3.903 -37.712 1.00 76.31 193 SER A O 1
ATOM 1519 N N . SER A 1 194 ? 34.101 -5.159 -38.800 1.00 76.25 194 SER A N 1
ATOM 1520 C CA . SER A 1 194 ? 33.677 -4.130 -39.753 1.00 76.25 194 SER A CA 1
ATOM 1521 C C . SER A 1 194 ? 32.283 -4.464 -40.277 1.00 76.25 194 SER A C 1
ATOM 1523 O O . SER A 1 194 ? 31.963 -5.635 -40.468 1.00 76.25 194 SER A O 1
ATOM 1525 N N . ARG A 1 195 ? 31.448 -3.443 -40.496 1.00 79.38 195 ARG A N 1
ATOM 1526 C CA . ARG A 1 195 ? 30.095 -3.583 -41.050 1.00 79.38 195 ARG A CA 1
ATOM 1527 C C . ARG A 1 195 ? 29.996 -2.773 -42.334 1.00 79.38 195 ARG A C 1
ATOM 1529 O O . ARG A 1 195 ? 30.223 -1.567 -42.313 1.00 79.38 195 ARG A O 1
ATOM 1536 N N . ILE A 1 196 ? 29.649 -3.442 -43.428 1.00 80.06 196 ILE A N 1
ATOM 1537 C CA . ILE A 1 196 ? 29.459 -2.823 -44.742 1.00 80.06 196 ILE A CA 1
ATOM 1538 C C . ILE A 1 196 ? 27.954 -2.648 -44.958 1.00 80.06 196 ILE A C 1
ATOM 1540 O O . ILE A 1 196 ? 27.192 -3.606 -44.837 1.00 80.06 196 ILE A O 1
ATOM 1544 N N . TYR A 1 197 ? 27.521 -1.420 -45.238 1.00 79.69 197 TYR A N 1
ATOM 1545 C CA . TYR A 1 197 ? 26.136 -1.128 -45.599 1.00 79.69 197 TYR A CA 1
ATOM 1546 C C . TYR A 1 197 ? 25.992 -1.192 -47.119 1.00 79.69 197 TYR A C 1
ATOM 1548 O O . TYR A 1 197 ? 26.748 -0.543 -47.840 1.00 79.69 197 TYR A O 1
ATOM 1556 N N . PHE A 1 198 ? 25.025 -1.970 -47.597 1.00 76.25 198 PHE A N 1
ATOM 1557 C CA . PHE A 1 198 ? 24.658 -2.006 -49.011 1.00 76.25 198 PHE A CA 1
ATOM 1558 C C . PHE A 1 198 ? 23.547 -0.987 -49.280 1.00 76.25 198 PHE A C 1
ATOM 1560 O O . PHE A 1 198 ? 22.643 -0.836 -48.458 1.00 76.25 198 PHE A O 1
ATOM 1567 N N . SER A 1 199 ? 23.605 -0.303 -50.423 1.00 77.75 199 SER A N 1
ATOM 1568 C CA . SER A 1 199 ? 22.489 0.504 -50.926 1.00 77.75 199 SER A CA 1
ATOM 1569 C C . SER A 1 199 ? 21.330 -0.397 -51.372 1.00 77.75 199 SER A C 1
ATOM 1571 O O . SER A 1 199 ? 21.550 -1.546 -51.762 1.00 77.75 199 SER A O 1
ATOM 1573 N N . GLU A 1 200 ? 20.096 0.118 -51.335 1.00 72.12 200 GLU A N 1
ATOM 1574 C CA . GLU A 1 200 ? 18.892 -0.635 -51.741 1.00 72.12 200 GLU A CA 1
ATOM 1575 C C . GLU A 1 200 ? 18.958 -1.125 -53.197 1.00 72.12 200 GLU A C 1
ATOM 1577 O O . GLU A 1 200 ? 18.452 -2.203 -53.506 1.00 72.12 200 GLU A O 1
ATOM 1582 N N . ASP A 1 201 ? 19.677 -0.403 -54.059 1.00 74.50 201 ASP A N 1
ATOM 1583 C CA . ASP A 1 201 ? 19.851 -0.726 -55.481 1.00 74.50 201 ASP A CA 1
ATOM 1584 C C . ASP A 1 201 ? 20.852 -1.869 -55.757 1.00 74.50 201 ASP A C 1
ATOM 1586 O O . ASP A 1 201 ? 21.072 -2.240 -56.910 1.00 74.50 201 ASP A O 1
ATOM 1590 N N . ALA A 1 202 ? 21.502 -2.428 -54.729 1.00 71.88 202 ALA A N 1
ATOM 1591 C CA . ALA A 1 202 ? 22.514 -3.466 -54.913 1.00 71.88 202 ALA A CA 1
ATOM 1592 C C . ALA A 1 202 ? 21.886 -4.819 -55.305 1.00 71.88 202 ALA A C 1
ATOM 1594 O O . ALA A 1 202 ? 21.147 -5.451 -54.533 1.00 71.88 202 ALA A O 1
ATOM 1595 N N . THR A 1 203 ? 22.242 -5.324 -56.488 1.00 75.94 203 THR A N 1
ATOM 1596 C CA . THR A 1 203 ? 21.786 -6.627 -56.996 1.00 75.94 203 THR A CA 1
ATOM 1597 C C . THR A 1 203 ? 22.233 -7.765 -56.071 1.00 75.94 203 THR A C 1
ATOM 1599 O O . THR A 1 203 ? 23.293 -7.688 -55.446 1.00 75.94 203 THR A O 1
ATOM 1602 N N . ALA A 1 204 ? 21.443 -8.843 -55.979 1.00 75.12 204 ALA A N 1
ATOM 1603 C CA . ALA A 1 204 ? 21.760 -10.004 -55.137 1.00 75.12 204 ALA A CA 1
ATOM 1604 C C . ALA A 1 204 ? 23.180 -10.549 -55.402 1.00 75.12 204 ALA A C 1
ATOM 1606 O O . ALA A 1 204 ? 23.950 -10.714 -54.462 1.00 75.12 204 ALA A O 1
ATOM 1607 N N . GLU A 1 205 ? 23.582 -10.651 -56.673 1.00 74.69 205 GLU A N 1
ATOM 1608 C CA . GLU A 1 205 ? 24.914 -11.127 -57.081 1.00 74.69 205 GLU A CA 1
ATOM 1609 C C . GLU A 1 205 ? 26.081 -10.249 -56.590 1.00 74.69 205 GLU A C 1
ATOM 1611 O O . GLU A 1 205 ? 27.170 -10.749 -56.305 1.00 74.69 205 GLU A O 1
ATOM 1616 N N . GLN A 1 206 ? 25.880 -8.930 -56.473 1.00 74.88 206 GLN A N 1
ATOM 1617 C CA . GLN A 1 206 ? 26.907 -8.008 -55.967 1.00 74.88 206 GLN A CA 1
ATOM 1618 C C . GLN A 1 206 ? 27.071 -8.137 -54.449 1.00 74.88 206 GLN A C 1
ATOM 1620 O O . GLN A 1 206 ? 28.188 -8.071 -53.934 1.00 74.88 206 GLN A O 1
ATOM 1625 N N . ARG A 1 207 ? 25.960 -8.374 -53.738 1.00 75.94 207 ARG A N 1
ATOM 1626 C CA . ARG A 1 207 ? 25.963 -8.697 -52.305 1.00 75.94 207 ARG A CA 1
ATOM 1627 C C . ARG A 1 207 ? 26.600 -10.061 -52.048 1.00 75.94 207 ARG A C 1
ATOM 1629 O O . ARG A 1 207 ? 27.291 -10.218 -51.043 1.00 75.94 207 ARG A O 1
ATOM 1636 N N . ASP A 1 208 ? 26.402 -11.008 -52.967 1.00 77.88 208 ASP A N 1
ATOM 1637 C CA . ASP A 1 208 ? 27.010 -12.334 -52.908 1.00 77.88 208 ASP A CA 1
ATOM 1638 C C . ASP A 1 208 ? 28.532 -12.300 -52.986 1.00 77.88 208 ASP A C 1
ATOM 1640 O O . ASP A 1 208 ? 29.204 -12.787 -52.075 1.00 77.88 208 ASP A O 1
ATOM 1644 N N . LYS A 1 209 ? 29.070 -11.617 -54.000 1.00 80.19 209 LYS A N 1
ATOM 1645 C CA . LYS A 1 209 ? 30.520 -11.480 -54.186 1.00 80.19 209 LYS A CA 1
ATOM 1646 C C . LYS A 1 209 ? 31.234 -10.865 -52.988 1.00 80.19 209 LYS A C 1
ATOM 1648 O O . LYS A 1 209 ? 32.258 -11.384 -52.564 1.00 80.19 209 LYS A O 1
ATOM 1653 N N . ILE A 1 210 ? 30.697 -9.778 -52.435 1.00 79.19 210 ILE A N 1
ATOM 1654 C CA . ILE A 1 210 ? 31.343 -9.065 -51.321 1.00 79.19 210 ILE A CA 1
ATOM 1655 C C . ILE A 1 210 ? 31.317 -9.910 -50.037 1.00 79.19 210 ILE A C 1
ATOM 1657 O O . ILE A 1 210 ? 32.250 -9.876 -49.242 1.00 79.19 210 ILE A O 1
ATOM 1661 N N . SER A 1 211 ? 30.272 -10.709 -49.824 1.00 77.94 211 SER A N 1
ATOM 1662 C CA . SER A 1 211 ? 30.191 -11.605 -48.666 1.00 77.94 211 SER A CA 1
ATOM 1663 C C . SER A 1 211 ? 31.145 -12.795 -48.770 1.00 77.94 211 SER A C 1
ATOM 1665 O O . SER A 1 211 ? 31.738 -13.158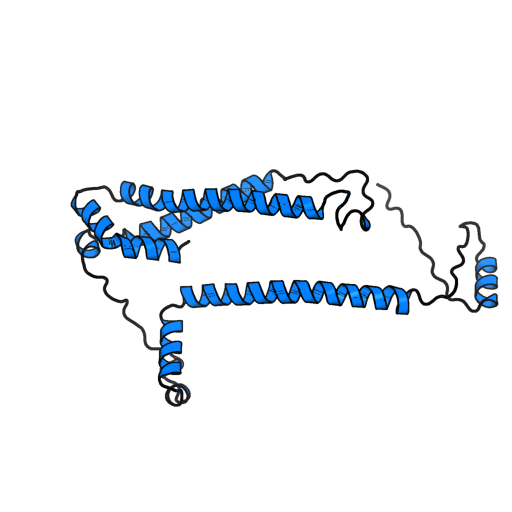 -47.756 1.00 77.94 211 SER A O 1
ATOM 1667 N N . GLU A 1 212 ? 31.344 -13.356 -49.968 1.00 80.25 212 GLU A N 1
ATOM 1668 C CA . GLU A 1 212 ? 32.354 -14.398 -50.199 1.00 80.25 212 GLU A CA 1
ATOM 1669 C C . GLU A 1 212 ? 33.787 -13.855 -50.109 1.00 80.25 212 GLU A C 1
ATOM 1671 O O . GLU A 1 212 ? 34.636 -14.503 -49.500 1.00 80.25 212 GLU A O 1
ATOM 1676 N N . GLU A 1 213 ? 34.058 -12.659 -50.647 1.00 81.12 213 GLU A N 1
ATOM 1677 C CA . GLU A 1 213 ? 35.390 -12.034 -50.621 1.00 81.12 213 GLU A CA 1
ATOM 1678 C C . GLU A 1 213 ? 35.902 -11.808 -49.191 1.00 81.12 213 GLU A C 1
ATOM 1680 O O . GLU A 1 213 ? 37.074 -12.049 -48.899 1.00 81.12 213 GLU A O 1
ATOM 1685 N N . TYR A 1 214 ? 35.015 -11.389 -48.285 1.00 80.44 214 TYR A N 1
ATOM 1686 C CA . TYR A 1 214 ? 35.367 -11.094 -46.894 1.00 80.44 214 TYR A CA 1
ATOM 1687 C C . TYR A 1 214 ? 34.975 -12.198 -45.900 1.00 80.44 214 TYR A C 1
ATOM 1689 O O . TYR A 1 214 ? 35.201 -12.031 -44.701 1.00 80.44 214 TYR A O 1
ATOM 1697 N N . GLY A 1 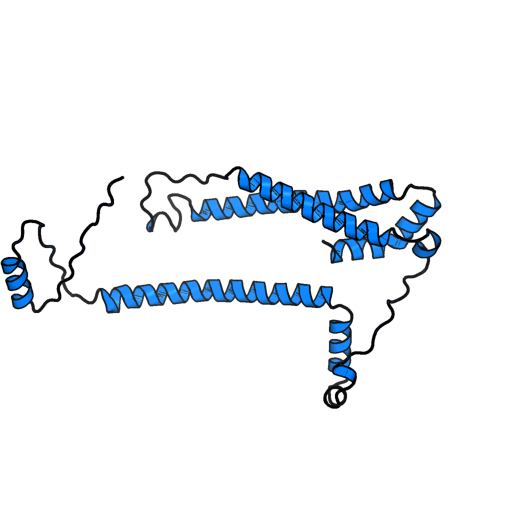215 ? 34.398 -13.314 -46.364 1.00 78.25 215 GLY A N 1
ATOM 1698 C CA . GLY A 1 215 ? 33.949 -14.418 -45.506 1.00 78.25 215 GLY A CA 1
ATOM 1699 C C . GLY A 1 215 ? 32.954 -13.980 -44.423 1.00 78.25 215 GLY A C 1
ATOM 1700 O O . GLY A 1 215 ? 33.061 -14.416 -43.277 1.00 78.25 215 GLY A O 1
ATOM 1701 N N . GLY A 1 216 ? 32.046 -13.059 -44.760 1.00 74.38 216 GLY A N 1
ATOM 1702 C CA . GLY A 1 216 ? 31.160 -12.387 -43.807 1.00 74.38 216 GLY A CA 1
ATOM 1703 C C . GLY A 1 216 ? 29.719 -12.900 -43.827 1.00 74.38 216 GLY A C 1
ATOM 1704 O O . GLY A 1 216 ? 29.160 -13.155 -44.897 1.00 74.38 216 GLY A O 1
ATOM 1705 N N . ASP A 1 217 ? 29.099 -12.969 -42.646 1.00 72.75 217 ASP A N 1
ATOM 1706 C CA . ASP A 1 217 ? 27.672 -13.263 -42.481 1.00 72.75 217 ASP A CA 1
ATOM 1707 C C . ASP A 1 217 ? 26.789 -12.094 -42.931 1.00 72.75 217 ASP A C 1
ATOM 1709 O O . ASP A 1 217 ? 27.126 -10.917 -42.770 1.00 72.75 217 ASP A O 1
ATOM 1713 N N . ARG A 1 218 ? 25.610 -12.419 -43.474 1.00 70.44 218 ARG A N 1
ATOM 1714 C CA . ARG A 1 218 ? 24.643 -11.420 -43.942 1.00 70.44 218 ARG A CA 1
ATOM 1715 C C . ARG A 1 218 ? 23.468 -11.297 -43.001 1.00 70.44 218 ARG A C 1
ATOM 1717 O O . ARG A 1 218 ? 22.852 -12.283 -42.614 1.00 70.44 218 ARG A O 1
ATOM 1724 N N . SER A 1 219 ? 23.098 -10.054 -42.731 1.00 70.44 219 SER A N 1
ATOM 1725 C CA . SER A 1 219 ? 21.855 -9.709 -42.057 1.00 70.44 219 SER A CA 1
ATOM 1726 C C . SER A 1 219 ? 21.107 -8.683 -42.900 1.00 70.44 219 SER A C 1
ATOM 1728 O O . SER A 1 219 ? 21.694 -7.696 -43.346 1.00 70.44 219 SER A O 1
ATOM 1730 N N . ALA A 1 220 ? 19.825 -8.938 -43.150 1.00 69.88 220 ALA A N 1
ATOM 1731 C CA . ALA A 1 220 ? 18.938 -8.030 -43.861 1.00 69.88 220 ALA A CA 1
ATOM 1732 C C . ALA A 1 220 ? 17.859 -7.538 -42.894 1.00 69.88 220 ALA A C 1
ATOM 1734 O O . ALA A 1 220 ? 17.105 -8.334 -42.335 1.00 69.88 220 ALA A O 1
ATOM 1735 N N . THR A 1 221 ? 17.778 -6.223 -42.704 1.00 66.69 221 THR A N 1
ATOM 1736 C CA . THR A 1 221 ? 16.689 -5.587 -41.960 1.00 66.69 221 THR A CA 1
ATOM 1737 C C . THR A 1 221 ? 15.696 -5.041 -42.974 1.00 66.69 221 THR A C 1
ATOM 1739 O O . THR A 1 221 ? 15.989 -4.062 -43.652 1.00 66.69 221 THR A O 1
ATOM 1742 N N . VAL A 1 222 ? 14.537 -5.684 -43.105 1.00 70.06 222 VAL A N 1
ATOM 1743 C CA . VAL A 1 222 ? 13.447 -5.174 -43.946 1.00 70.06 222 VAL A CA 1
ATOM 1744 C C . VAL A 1 222 ? 12.583 -4.261 -43.084 1.00 70.06 222 VAL A C 1
ATOM 1746 O O . VAL A 1 222 ? 12.006 -4.708 -42.093 1.00 70.06 222 VAL A O 1
ATOM 1749 N N . GLY A 1 223 ? 12.513 -2.979 -43.439 1.00 64.62 223 GLY A N 1
ATOM 1750 C CA . GLY A 1 223 ? 11.571 -2.053 -42.823 1.00 64.62 223 GLY A CA 1
ATOM 1751 C C . GLY A 1 223 ? 10.159 -2.388 -43.287 1.00 64.62 223 GLY A C 1
ATOM 1752 O O . GLY A 1 223 ? 9.815 -2.140 -44.437 1.00 64.62 223 GLY A O 1
ATOM 1753 N N . VAL A 1 224 ? 9.339 -2.970 -42.415 1.00 59.47 224 VAL A N 1
ATOM 1754 C CA . VAL A 1 224 ? 7.903 -3.102 -42.680 1.00 59.47 224 VAL A CA 1
ATOM 1755 C C . VAL A 1 224 ? 7.253 -1.803 -42.229 1.00 59.47 224 VAL A C 1
ATOM 1757 O O . VAL A 1 224 ? 7.022 -1.600 -41.037 1.00 59.47 224 VAL A O 1
ATOM 1760 N N . GLN A 1 225 ? 7.000 -0.899 -43.173 1.00 61.59 225 GLN A N 1
ATOM 1761 C CA . GLN A 1 225 ? 6.116 0.231 -42.925 1.00 61.59 225 GLN A CA 1
ATOM 1762 C C . GLN A 1 225 ? 4.690 -0.319 -42.879 1.00 61.59 225 GLN A C 1
ATOM 1764 O O . GLN A 1 225 ? 4.148 -0.757 -43.891 1.00 61.59 225 GLN A O 1
ATOM 1769 N N . ILE A 1 226 ? 4.113 -0.374 -41.682 1.00 56.78 226 ILE A N 1
ATOM 1770 C CA . ILE A 1 226 ? 2.677 -0.593 -41.529 1.00 56.78 226 ILE A CA 1
ATOM 1771 C C . ILE A 1 226 ? 2.037 0.734 -41.955 1.00 56.78 226 ILE A C 1
ATOM 1773 O O . ILE A 1 226 ? 2.269 1.744 -41.295 1.00 56.78 226 ILE A O 1
ATOM 1777 N N . GLU A 1 227 ? 1.360 0.749 -43.107 1.00 51.78 227 GLU A N 1
ATOM 1778 C CA . GLU A 1 227 ? 0.532 1.886 -43.536 1.00 51.78 227 GLU A CA 1
ATOM 1779 C C . GLU A 1 227 ? -0.502 2.216 -42.446 1.00 51.78 227 GLU A C 1
ATOM 1781 O O . GLU A 1 227 ? -1.011 1.304 -41.788 1.00 51.78 227 GLU A O 1
ATOM 1786 N N . ASP A 1 228 ? -0.746 3.517 -42.253 1.00 43.59 228 ASP A N 1
ATOM 1787 C CA . ASP A 1 228 ? -1.643 4.096 -41.237 1.00 43.59 228 ASP A CA 1
ATOM 1788 C C . ASP A 1 228 ? -3.062 3.491 -41.220 1.00 43.59 228 ASP A C 1
ATOM 1790 O O . ASP A 1 228 ? -3.681 3.349 -42.303 1.00 43.59 228 ASP A O 1
#

pLDDT: mean 79.44, std 10.74, range [43.59, 95.94]

Sequence (228 aa):
MVTTMHRLTAKEKTQIGTLKALGFKNRRILRHYTSYAFMIGILGTAIGIGLGYSVAYFIMNPNGTMGTYFDMPYWHLKMPGFCIIVMAAIIVLLTFIGFLSVKQMLKGTAADALRPYTPKKMKPLAIEKTKAFHKLSFGTRWNMRDIMRHKSRTAMSLVGIIGCTILVVGSLGMRDTMAEFLSMYYDGALRYSSRIYFSEDATAEQRDKISEEYGGDRSATVGVQIED

Secondary structure (DSSP, 8-state):
-HHHHHHHHHHTHHHHHHHHHTT--HHHHHHHHHHHHHHHHHHHHHHHHHHHHHHHHHHHSTTSTTTTT---S-------HHHHHHHHHHHHHHHHHHHHHHHHHH-S-HHHHHS--PPPPPPPPSGGGSHHHHHS-HHHHHHHHHHHHTHHHHHHHHHHHHHHHHHHHHHHHHHHHHHHHHHIIIIIIT--S--PPPPTT--HHHHHHHHHHHT-------------